Protein AF-A0A0S2CGK0-F1 (afdb_monomer_lite)

Structure (mmCIF, N/CA/C/O backbone):
data_AF-A0A0S2CGK0-F1
#
_entry.id   AF-A0A0S2CGK0-F1
#
loop_
_atom_site.group_PDB
_atom_site.id
_atom_site.type_symbol
_atom_site.label_atom_id
_atom_site.label_alt_id
_atom_site.label_comp_id
_atom_site.label_asym_id
_atom_site.label_entity_id
_atom_site.label_seq_id
_atom_site.pdbx_PDB_ins_code
_atom_site.Cartn_x
_atom_site.Cartn_y
_atom_site.Cartn_z
_atom_site.occupancy
_atom_site.B_iso_or_equiv
_atom_site.auth_seq_id
_atom_site.auth_comp_id
_atom_site.auth_asym_id
_atom_site.auth_atom_id
_atom_site.pdbx_PDB_model_num
ATOM 1 N N . MET A 1 1 ? -14.253 -18.654 3.812 1.00 88.19 1 MET A N 1
ATOM 2 C CA . MET A 1 1 ? -13.642 -17.314 3.820 1.00 88.19 1 MET A CA 1
ATOM 3 C C . MET A 1 1 ? -12.840 -17.136 2.543 1.00 88.19 1 MET A C 1
ATOM 5 O O . MET A 1 1 ? -11.848 -17.833 2.360 1.00 88.19 1 MET A O 1
ATOM 9 N N . ASN A 1 2 ? -13.284 -16.244 1.664 1.00 95.06 2 ASN A N 1
ATOM 10 C CA . ASN A 1 2 ? -12.646 -15.927 0.392 1.00 95.06 2 ASN A CA 1
ATOM 11 C C . ASN A 1 2 ? -11.827 -14.643 0.518 1.00 95.06 2 ASN A C 1
ATOM 13 O O . ASN A 1 2 ? -12.369 -13.563 0.758 1.00 95.06 2 ASN A O 1
ATOM 17 N N . VAL A 1 3 ? -10.516 -14.764 0.333 1.00 96.75 3 VAL A N 1
ATOM 18 C CA . VAL A 1 3 ? -9.564 -13.664 0.506 1.00 96.75 3 VAL A CA 1
ATOM 19 C C . VAL A 1 3 ? -8.728 -13.502 -0.751 1.00 96.75 3 VAL A C 1
ATOM 21 O O . VAL A 1 3 ? -8.258 -14.491 -1.316 1.00 96.75 3 VAL A O 1
ATOM 24 N N . LYS A 1 4 ? -8.499 -12.251 -1.157 1.00 98.19 4 LYS A N 1
ATOM 25 C CA . LYS A 1 4 ? -7.456 -11.901 -2.126 1.00 98.19 4 LYS A CA 1
ATOM 26 C C . LYS A 1 4 ? -6.602 -10.764 -1.586 1.00 98.19 4 LYS A C 1
ATOM 28 O O . LYS A 1 4 ? -7.119 -9.729 -1.171 1.00 98.19 4 LYS A O 1
ATOM 33 N N . ILE A 1 5 ? -5.291 -10.967 -1.589 1.00 98.50 5 ILE A N 1
ATOM 34 C CA . ILE A 1 5 ? -4.296 -9.987 -1.168 1.00 98.50 5 ILE A CA 1
ATOM 35 C C . ILE A 1 5 ? -3.467 -9.624 -2.395 1.00 98.50 5 ILE A C 1
ATOM 37 O O . ILE A 1 5 ? -2.772 -10.462 -2.969 1.00 98.50 5 ILE A O 1
ATOM 41 N N . PHE A 1 6 ? -3.556 -8.369 -2.807 1.00 98.56 6 PHE A N 1
ATOM 42 C CA . PHE A 1 6 ? -2.870 -7.845 -3.972 1.00 98.56 6 PHE A CA 1
ATOM 43 C C . PHE A 1 6 ? -1.469 -7.374 -3.585 1.00 98.56 6 PHE A C 1
ATOM 45 O O . PHE A 1 6 ? -1.297 -6.644 -2.609 1.00 98.56 6 PHE A O 1
ATOM 52 N N . VAL A 1 7 ? -0.456 -7.793 -4.338 1.00 98.25 7 VAL A N 1
ATOM 53 C CA . VAL A 1 7 ? 0.936 -7.390 -4.102 1.00 98.25 7 VAL A CA 1
ATOM 54 C C . VAL A 1 7 ? 1.377 -6.477 -5.234 1.00 98.25 7 VAL A C 1
ATOM 56 O O . VAL A 1 7 ? 1.361 -6.882 -6.394 1.00 98.25 7 VAL A O 1
ATOM 59 N N . SER A 1 8 ? 1.758 -5.247 -4.891 1.00 97.50 8 SER A N 1
ATOM 60 C CA . SER A 1 8 ? 2.136 -4.216 -5.862 1.00 97.50 8 SER A CA 1
ATOM 61 C C . SER A 1 8 ? 3.598 -4.339 -6.300 1.00 97.50 8 SER A C 1
ATOM 63 O O . SER A 1 8 ? 4.518 -4.254 -5.473 1.00 97.50 8 SER A O 1
ATOM 65 N N . TYR A 1 9 ? 3.806 -4.454 -7.615 1.00 94.69 9 TYR A N 1
ATOM 66 C CA . TYR A 1 9 ? 5.110 -4.544 -8.275 1.00 94.69 9 TYR A CA 1
ATOM 67 C C . TYR A 1 9 ? 5.323 -3.361 -9.222 1.00 94.69 9 TYR A C 1
ATOM 69 O O . TYR A 1 9 ? 4.590 -3.191 -10.192 1.00 94.69 9 TYR A O 1
ATOM 77 N N . LYS A 1 10 ? 6.360 -2.560 -8.962 1.00 89.62 10 LYS A N 1
ATOM 78 C CA . LYS A 1 10 ? 6.847 -1.539 -9.908 1.00 89.62 10 LYS A CA 1
ATOM 79 C C . LYS A 1 10 ? 7.996 -2.066 -10.769 1.00 89.62 10 LYS A C 1
ATOM 81 O O . LYS A 1 10 ? 8.114 -1.708 -11.935 1.00 89.62 10 LYS A O 1
ATOM 86 N N . TYR A 1 11 ? 8.808 -2.946 -10.190 1.00 84.75 11 TYR A N 1
ATOM 87 C CA . TYR A 1 11 ? 9.940 -3.603 -10.833 1.00 84.75 11 TYR A CA 1
ATOM 88 C C . TYR A 1 11 ? 9.714 -5.111 -10.869 1.00 84.75 11 TYR A C 1
ATOM 90 O O . TYR A 1 11 ? 8.945 -5.649 -10.066 1.00 84.75 11 TYR A O 1
ATOM 98 N N . LEU A 1 12 ? 10.394 -5.783 -11.796 1.00 83.62 12 LEU A N 1
ATOM 99 C CA . LEU A 1 12 ? 10.390 -7.235 -11.863 1.00 83.62 12 LEU A CA 1
ATOM 100 C C . LEU 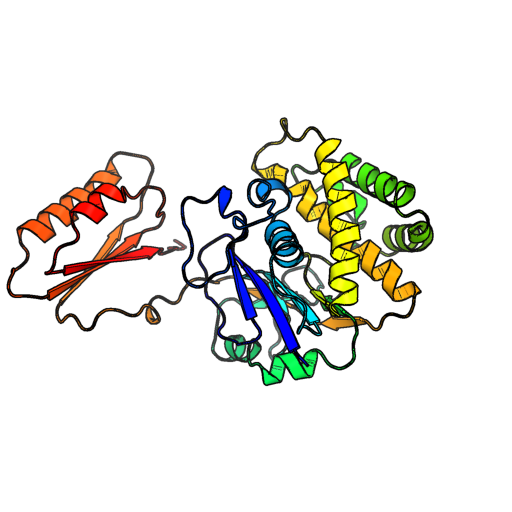A 1 12 ? 11.053 -7.791 -10.594 1.00 83.62 12 LEU A C 1
ATOM 102 O O . LEU A 1 12 ? 12.142 -7.370 -10.211 1.00 83.62 12 LEU A O 1
ATOM 106 N N . SER A 1 13 ? 10.369 -8.690 -9.896 1.00 86.19 13 SER A N 1
ATOM 107 C CA . SER A 1 13 ? 10.815 -9.263 -8.621 1.00 86.19 13 SER A CA 1
ATOM 108 C C . SER A 1 13 ? 10.156 -10.621 -8.409 1.00 86.19 13 SER A C 1
ATOM 110 O O . SER A 1 13 ? 9.215 -10.977 -9.122 1.00 86.19 13 SER A O 1
ATOM 112 N N . TYR A 1 14 ? 10.629 -11.372 -7.417 1.00 87.44 14 TYR A N 1
ATOM 113 C CA . TYR A 1 14 ? 10.058 -12.668 -7.068 1.00 87.44 14 TYR A CA 1
ATOM 114 C C . TYR A 1 14 ? 8.544 -12.592 -6.796 1.00 87.44 14 TYR A C 1
ATOM 116 O O . TYR A 1 14 ? 8.066 -11.763 -6.013 1.00 87.44 14 TYR A O 1
ATOM 124 N N . ILE A 1 15 ? 7.785 -13.497 -7.421 1.00 89.50 15 ILE A N 1
ATOM 125 C CA . ILE A 1 15 ? 6.345 -13.651 -7.194 1.00 89.50 15 ILE A CA 1
ATOM 126 C C . ILE A 1 15 ? 6.120 -14.819 -6.240 1.00 89.50 15 ILE A C 1
ATOM 128 O O . ILE A 1 15 ? 6.454 -15.967 -6.541 1.00 89.50 15 ILE A O 1
ATOM 132 N N . PHE A 1 16 ? 5.515 -14.533 -5.091 1.00 88.38 16 PHE A N 1
ATOM 133 C CA . PHE A 1 16 ? 5.164 -15.561 -4.120 1.00 88.38 16 PHE A CA 1
ATOM 134 C C . PHE A 1 16 ? 3.966 -16.376 -4.608 1.00 88.38 16 PHE A C 1
ATOM 136 O O . PHE A 1 16 ? 2.905 -15.828 -4.903 1.00 88.38 16 PHE A O 1
ATOM 143 N N . LYS A 1 17 ? 4.137 -17.699 -4.683 1.00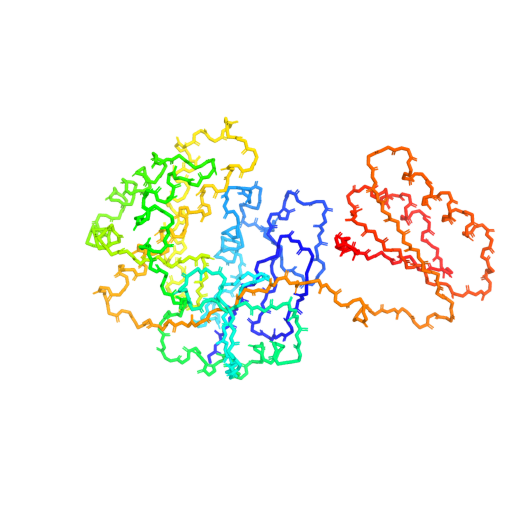 87.00 17 LYS A N 1
ATOM 144 C CA . LYS A 1 17 ? 3.086 -18.623 -5.124 1.00 87.00 17 LYS A CA 1
ATOM 145 C C . LYS A 1 17 ? 2.069 -18.844 -4.002 1.00 87.00 17 LYS A C 1
ATOM 147 O O . LYS A 1 17 ? 2.418 -19.398 -2.963 1.00 87.00 17 LYS A O 1
ATOM 152 N N . SER A 1 18 ? 0.826 -18.429 -4.227 1.00 92.81 18 SER A N 1
ATOM 153 C CA . SER A 1 18 ? -0.325 -18.675 -3.352 1.00 92.81 18 SER A CA 1
ATOM 154 C C . SER A 1 18 ? -1.612 -18.375 -4.114 1.00 92.81 18 SER A C 1
ATOM 156 O O . SER A 1 18 ? -1.658 -17.418 -4.881 1.00 92.81 18 SER A O 1
ATOM 158 N N . ASP A 1 19 ? -2.682 -19.124 -3.846 1.00 94.75 19 ASP A N 1
ATOM 159 C CA . ASP A 1 19 ? -3.995 -18.840 -4.446 1.00 94.75 19 ASP A CA 1
ATOM 160 C C . ASP A 1 19 ? -4.625 -17.559 -3.884 1.00 94.75 19 ASP A C 1
ATOM 162 O O . ASP A 1 19 ? -5.566 -17.013 -4.461 1.00 94.75 19 ASP A O 1
ATOM 166 N N . LEU A 1 20 ? -4.137 -17.079 -2.739 1.00 97.06 20 LEU A N 1
ATOM 167 C CA . LEU A 1 20 ? -4.639 -15.883 -2.065 1.00 97.06 20 LEU A CA 1
ATOM 168 C C . LEU A 1 20 ? -3.882 -14.624 -2.491 1.00 97.06 20 LEU A C 1
ATOM 170 O O . LEU A 1 20 ? -4.382 -13.522 -2.278 1.00 97.06 20 LEU A O 1
ATOM 174 N N . ILE A 1 21 ? -2.696 -14.774 -3.084 1.00 97.06 21 ILE A N 1
ATOM 175 C CA . ILE A 1 21 ? -1.810 -13.672 -3.456 1.00 97.06 21 ILE A CA 1
ATOM 176 C C . ILE A 1 21 ? -1.958 -13.383 -4.941 1.00 97.06 21 ILE A C 1
ATOM 178 O O . ILE A 1 21 ? -1.729 -14.250 -5.779 1.00 97.06 21 ILE A O 1
ATOM 182 N N . ILE A 1 22 ? -2.314 -12.145 -5.268 1.00 97.81 22 ILE A N 1
ATOM 183 C CA . ILE A 1 22 ? -2.503 -11.706 -6.647 1.00 97.81 22 ILE A CA 1
ATOM 184 C C . ILE A 1 22 ? -1.468 -10.626 -6.972 1.00 97.81 22 ILE A C 1
ATOM 186 O O . ILE A 1 22 ? -1.562 -9.514 -6.446 1.00 97.81 22 ILE A O 1
ATOM 190 N N . PRO A 1 23 ? -0.469 -10.908 -7.821 1.00 97.44 23 PRO A N 1
ATOM 191 C CA . PRO A 1 23 ? 0.495 -9.894 -8.219 1.00 97.44 23 PRO A CA 1
ATOM 192 C C . PRO A 1 23 ? -0.153 -8.880 -9.171 1.00 97.44 23 PRO A C 1
ATOM 194 O O . PRO A 1 23 ? -0.874 -9.248 -10.104 1.00 97.44 23 PRO A O 1
ATOM 197 N N . ILE A 1 24 ? 0.114 -7.595 -8.943 1.00 98.06 24 ILE A N 1
ATOM 198 C CA . ILE A 1 24 ? -0.336 -6.495 -9.798 1.00 98.06 24 ILE A CA 1
ATOM 199 C C . ILE A 1 24 ? 0.827 -5.556 -10.118 1.00 98.06 24 ILE A C 1
ATOM 201 O O . ILE A 1 24 ? 1.494 -5.031 -9.225 1.00 98.06 24 ILE A O 1
ATOM 205 N N . GLN A 1 25 ? 1.058 -5.337 -11.409 1.00 97.25 25 GLN A N 1
ATOM 206 C CA . GLN A 1 25 ? 1.997 -4.347 -11.903 1.00 97.25 25 GLN A CA 1
ATOM 207 C C . GLN A 1 25 ? 1.382 -2.949 -11.787 1.00 97.25 25 GLN A C 1
ATOM 209 O O . GLN A 1 25 ? 0.308 -2.695 -12.342 1.00 97.25 25 GLN A O 1
ATOM 214 N N . THR A 1 26 ? 2.081 -2.047 -11.099 1.00 96.81 26 THR A N 1
ATOM 215 C CA . THR A 1 26 ? 1.686 -0.644 -10.930 1.00 96.81 26 THR A CA 1
ATOM 216 C C . THR A 1 26 ? 2.444 0.283 -11.870 1.00 96.81 26 THR A C 1
ATOM 218 O O . THR A 1 26 ? 3.566 -0.014 -12.283 1.00 96.81 26 THR A O 1
ATOM 221 N N . GLY A 1 27 ? 1.830 1.413 -12.227 1.00 96.25 27 GLY A N 1
ATOM 222 C CA . GLY A 1 27 ? 2.412 2.369 -13.170 1.00 96.25 27 GLY A CA 1
ATOM 223 C C . GLY A 1 27 ? 2.645 1.762 -14.543 1.00 96.25 27 GLY A C 1
ATOM 224 O O . GLY A 1 27 ? 3.544 2.181 -15.270 1.00 96.25 27 GLY A O 1
ATOM 225 N N . CYS A 1 28 ? 1.851 0.751 -14.897 1.00 95.06 28 CYS A N 1
ATOM 226 C CA . CYS A 1 28 ? 2.004 0.025 -16.136 1.00 95.06 28 CYS A CA 1
ATOM 227 C C . CYS A 1 28 ? 1.897 0.984 -17.335 1.00 95.06 28 CYS A C 1
ATOM 229 O O . CYS A 1 28 ? 2.715 0.882 -18.243 1.00 95.06 28 CYS A O 1
ATOM 231 N N . ALA A 1 29 ? 1.007 1.981 -17.308 1.00 95.88 29 ALA A N 1
ATOM 232 C CA . ALA A 1 29 ? 0.866 2.989 -18.364 1.00 95.88 29 ALA A CA 1
ATOM 233 C C . ALA A 1 29 ? 2.141 3.817 -18.617 1.00 95.88 29 ALA A C 1
ATOM 235 O O . ALA A 1 29 ? 2.319 4.317 -19.722 1.00 95.88 29 ALA A O 1
ATOM 236 N N . LEU A 1 30 ? 3.024 3.938 -17.620 1.00 91.75 30 LEU A N 1
ATOM 237 C CA . LEU A 1 30 ? 4.304 4.652 -17.713 1.00 91.75 30 LEU A CA 1
ATOM 238 C C . LEU A 1 30 ? 5.489 3.718 -18.015 1.00 91.75 30 LEU A C 1
ATOM 240 O O . LEU A 1 30 ? 6.604 4.186 -18.226 1.00 91.75 30 LEU A O 1
ATOM 244 N N . SER A 1 31 ? 5.274 2.400 -17.990 1.00 88.25 31 SER A N 1
ATOM 245 C CA . SER A 1 31 ? 6.334 1.401 -18.127 1.00 88.25 31 SER A CA 1
ATOM 246 C C . SER A 1 31 ? 6.429 0.835 -19.544 1.00 88.25 31 SER A C 1
ATOM 248 O O . SER A 1 31 ? 5.441 0.356 -20.113 1.00 88.25 31 SER A O 1
ATOM 250 N N . ASN A 1 32 ? 7.662 0.771 -20.055 1.00 83.25 32 ASN A N 1
ATOM 251 C CA . ASN A 1 32 ? 8.021 0.108 -21.315 1.00 83.25 32 ASN A CA 1
ATOM 252 C C . ASN A 1 32 ? 8.060 -1.428 -21.200 1.00 83.25 32 ASN A C 1
ATOM 254 O O . ASN A 1 32 ? 8.148 -2.138 -22.209 1.00 83.25 32 ASN A O 1
ATOM 258 N N . GLN A 1 33 ? 8.007 -1.958 -19.975 1.00 81.06 33 GLN A N 1
ATOM 259 C CA . GLN A 1 33 ? 7.995 -3.390 -19.700 1.00 81.06 33 GLN A CA 1
ATOM 260 C C . GLN A 1 33 ? 6.661 -3.794 -19.080 1.00 81.06 33 GLN A C 1
ATOM 262 O O . GLN A 1 33 ? 6.183 -3.176 -18.129 1.00 81.06 33 GLN A O 1
ATOM 267 N N . LYS A 1 34 ? 6.070 -4.861 -19.610 1.00 85.88 34 LYS A N 1
ATOM 268 C CA . LYS A 1 34 ? 4.867 -5.493 -19.069 1.00 85.88 34 LYS A CA 1
ATOM 269 C C . LYS A 1 34 ? 5.291 -6.826 -18.473 1.00 85.88 34 LYS A C 1
ATOM 271 O O . LYS A 1 34 ? 5.998 -7.575 -19.142 1.00 85.88 34 LYS A O 1
ATOM 276 N N . PHE A 1 35 ? 4.937 -7.074 -17.218 1.00 84.31 35 PHE A N 1
ATOM 277 C CA . PHE A 1 35 ? 5.313 -8.316 -16.549 1.00 84.31 35 PHE A CA 1
ATOM 278 C C . PHE A 1 35 ? 4.256 -9.385 -16.813 1.00 84.31 35 PHE A C 1
ATOM 280 O O . PHE A 1 35 ? 3.066 -9.161 -16.576 1.00 84.31 35 PHE A O 1
ATOM 287 N N . ASP A 1 36 ? 4.694 -10.542 -17.301 1.00 80.50 36 ASP A N 1
ATOM 288 C CA . ASP A 1 36 ? 3.816 -11.692 -17.486 1.00 80.50 36 ASP A CA 1
ATOM 289 C C . ASP A 1 36 ? 3.320 -12.216 -16.133 1.00 80.50 36 ASP A C 1
ATOM 291 O O . ASP A 1 36 ? 3.971 -12.056 -15.099 1.00 80.50 36 ASP A O 1
ATOM 295 N N . ASN A 1 37 ? 2.157 -12.871 -16.141 1.00 85.38 37 ASN A N 1
ATOM 296 C CA . ASN A 1 37 ? 1.526 -13.455 -14.950 1.00 85.38 37 ASN A CA 1
ATOM 297 C C . ASN A 1 37 ? 1.169 -12.447 -13.841 1.00 85.38 37 ASN A C 1
ATOM 299 O O . ASN A 1 37 ? 0.959 -12.843 -12.695 1.00 85.38 37 ASN A O 1
ATOM 303 N N . MET A 1 38 ? 1.062 -11.157 -14.170 1.00 92.56 38 MET A N 1
ATOM 304 C CA . MET A 1 38 ? 0.565 -10.124 -13.265 1.00 92.56 38 MET A CA 1
ATOM 305 C C . MET A 1 38 ? -0.687 -9.454 -13.821 1.00 92.56 38 MET A C 1
ATOM 307 O O . MET A 1 38 ? -0.832 -9.255 -15.030 1.00 92.56 38 MET A O 1
ATOM 311 N N . LEU A 1 39 ? -1.579 -9.037 -12.922 1.00 96.88 39 LEU A N 1
ATOM 312 C CA . LEU A 1 39 ? -2.581 -8.039 -13.276 1.00 96.88 39 LEU A CA 1
ATOM 313 C C . LEU A 1 39 ? -1.887 -6.728 -13.641 1.00 96.88 39 LEU A C 1
ATOM 315 O O . LEU A 1 39 ? -0.784 -6.442 -13.177 1.00 96.88 39 LEU A O 1
ATOM 319 N N . ARG A 1 40 ? -2.547 -5.909 -14.454 1.00 97.00 40 ARG A N 1
ATOM 320 C CA . ARG A 1 40 ? -2.026 -4.609 -14.869 1.00 97.00 40 ARG A CA 1
ATOM 321 C C . ARG A 1 40 ? -2.985 -3.518 -14.455 1.00 97.00 40 ARG A C 1
ATOM 323 O O . ARG A 1 40 ? -4.162 -3.572 -14.804 1.00 97.00 40 ARG A O 1
ATOM 330 N N . ASP A 1 41 ? -2.456 -2.510 -13.778 1.00 98.06 41 ASP A N 1
ATOM 331 C CA . ASP A 1 41 ? -3.244 -1.361 -13.354 1.00 98.06 41 ASP A CA 1
ATOM 332 C C . ASP A 1 41 ? -3.644 -0.425 -14.510 1.00 98.06 41 ASP A C 1
ATOM 334 O O . ASP A 1 41 ? -4.412 0.495 -14.279 1.00 98.06 41 ASP A O 1
ATOM 338 N N . ASP A 1 42 ? -3.177 -0.646 -15.748 1.00 98.00 42 ASP A N 1
ATOM 339 C CA . ASP A 1 42 ? -3.462 0.185 -16.935 1.00 98.00 42 ASP A CA 1
ATOM 340 C C . ASP A 1 42 ? -4.630 -0.317 -17.807 1.00 98.00 42 ASP A C 1
ATOM 342 O O . ASP A 1 42 ? -4.785 0.098 -18.958 1.00 98.00 42 ASP A O 1
ATOM 346 N N . LYS A 1 43 ? -5.456 -1.228 -17.284 1.00 96.50 43 LYS A N 1
ATOM 347 C CA . LYS A 1 43 ? -6.625 -1.785 -17.988 1.00 96.50 43 LYS A CA 1
ATOM 348 C C . LYS A 1 43 ? -7.939 -1.226 -17.448 1.00 96.50 43 LYS A C 1
ATOM 350 O O . LYS A 1 43 ? -8.030 -0.904 -16.270 1.00 96.50 43 LYS A O 1
ATOM 355 N N . GLY A 1 44 ? -8.974 -1.150 -18.286 1.00 97.69 44 GLY A N 1
ATOM 356 C CA . GLY A 1 44 ? -10.296 -0.671 -17.864 1.00 97.69 44 GLY A CA 1
ATOM 357 C C . GLY A 1 44 ? -10.245 0.733 -17.251 1.00 97.69 44 GLY A C 1
ATOM 358 O O . GLY A 1 44 ? -9.485 1.591 -17.706 1.00 97.69 44 GLY A O 1
ATOM 359 N N . LYS A 1 45 ? -11.033 0.973 -16.198 1.00 98.31 45 LYS A N 1
ATOM 360 C CA . LYS A 1 45 ? -11.051 2.259 -15.490 1.00 98.31 45 LYS A CA 1
ATOM 361 C C . LYS A 1 45 ? -9.851 2.361 -14.555 1.00 98.31 45 LYS A C 1
ATOM 363 O O . LYS A 1 45 ? -9.787 1.652 -13.553 1.00 98.31 45 LYS A O 1
ATOM 368 N N . ASN A 1 46 ? -8.921 3.264 -14.846 1.00 98.56 46 ASN A N 1
ATOM 369 C CA . ASN A 1 46 ? -7.657 3.318 -14.124 1.00 98.56 46 ASN A CA 1
ATOM 370 C C . ASN A 1 46 ? -7.070 4.724 -13.962 1.00 98.56 46 ASN A C 1
ATOM 372 O O . ASN A 1 46 ? -7.533 5.677 -14.580 1.00 98.56 46 ASN A O 1
ATOM 376 N N . ILE A 1 47 ? -6.038 4.806 -13.118 1.00 98.50 47 ILE A N 1
ATOM 377 C CA . ILE A 1 47 ? -5.195 5.987 -12.880 1.00 98.50 47 ILE A CA 1
ATOM 378 C C . ILE A 1 47 ? -3.703 5.622 -12.985 1.00 98.50 47 ILE A C 1
ATOM 380 O O . ILE A 1 47 ? -2.861 6.197 -12.301 1.00 98.50 47 ILE A O 1
ATOM 384 N N . SER A 1 48 ? -3.362 4.627 -13.813 1.00 98.19 48 SER A N 1
ATOM 385 C CA . SER A 1 48 ? -1.995 4.087 -13.914 1.00 98.19 48 SER A CA 1
ATOM 386 C C . SER A 1 48 ? -0.973 5.143 -14.356 1.00 98.19 48 SER A C 1
ATOM 388 O O . SER A 1 48 ? 0.150 5.179 -13.853 1.00 98.19 48 SER A O 1
ATOM 390 N N . CYS A 1 49 ? -1.380 6.075 -15.225 1.00 97.25 49 CYS A N 1
ATOM 391 C CA . CYS A 1 49 ? -0.552 7.210 -15.648 1.00 97.25 49 CYS A CA 1
ATOM 392 C C . CYS A 1 49 ? -0.215 8.187 -14.507 1.00 97.25 49 CYS A C 1
ATOM 394 O O . CYS A 1 49 ? 0.710 8.979 -14.643 1.00 97.25 49 CYS A O 1
ATOM 396 N N . LEU A 1 50 ? -0.919 8.111 -13.372 1.00 97.19 50 LEU A N 1
ATOM 397 C CA . LEU A 1 50 ? -0.682 8.936 -12.186 1.00 97.19 50 LEU A CA 1
ATOM 398 C C . LEU A 1 50 ? 0.168 8.210 -11.127 1.00 97.19 50 LEU A C 1
ATOM 400 O O . LEU A 1 50 ? 0.258 8.670 -9.989 1.00 97.19 50 LEU A O 1
ATOM 404 N N . ASN A 1 51 ? 0.802 7.078 -11.462 1.00 96.88 51 ASN A N 1
ATOM 405 C CA . ASN A 1 51 ? 1.592 6.282 -10.514 1.00 96.88 51 ASN A CA 1
ATOM 406 C C . ASN A 1 51 ? 2.750 7.049 -9.870 1.00 96.88 51 ASN A C 1
ATOM 408 O O . ASN A 1 51 ? 3.074 6.776 -8.719 1.00 96.88 51 ASN A O 1
ATOM 412 N N . GLU A 1 52 ? 3.353 8.022 -10.552 1.00 94.94 52 GLU A N 1
ATOM 413 C CA . GLU A 1 52 ? 4.399 8.849 -9.934 1.00 94.94 52 GLU A CA 1
ATOM 414 C C . GLU A 1 52 ? 3.871 9.636 -8.729 1.00 94.94 52 GLU A C 1
ATOM 416 O O . GLU A 1 52 ? 4.600 9.789 -7.750 1.00 94.94 52 GLU A O 1
ATOM 421 N N . LYS A 1 53 ? 2.585 10.023 -8.756 1.00 96.00 53 LYS A N 1
ATOM 422 C CA . LYS A 1 53 ? 1.904 10.692 -7.643 1.00 96.00 53 LYS A CA 1
ATOM 423 C C . LYS A 1 53 ? 1.312 9.726 -6.624 1.00 96.00 53 LYS A C 1
ATOM 425 O O . LYS A 1 53 ? 1.599 9.804 -5.431 1.00 96.00 53 LYS A O 1
ATOM 430 N N . TYR A 1 54 ? 0.497 8.790 -7.104 1.00 97.56 54 TYR A N 1
ATOM 431 C CA . TYR A 1 54 ? -0.313 7.883 -6.280 1.00 97.56 54 TYR A CA 1
ATOM 432 C C . TYR A 1 54 ? 0.445 6.637 -5.810 1.00 97.56 54 TYR A C 1
ATOM 434 O O . TYR A 1 54 ? -0.027 5.924 -4.926 1.00 97.56 54 TYR A O 1
ATOM 442 N N . CYS A 1 55 ? 1.609 6.350 -6.394 1.00 95.62 55 CYS A N 1
ATOM 443 C CA . CYS A 1 55 ? 2.395 5.151 -6.124 1.00 95.62 55 CYS A CA 1
ATOM 444 C C . CYS A 1 55 ? 1.522 3.878 -6.191 1.00 95.62 55 CYS A C 1
ATOM 446 O O . CYS A 1 55 ? 0.725 3.691 -7.118 1.00 95.62 55 CYS A O 1
ATOM 448 N N . GLU A 1 56 ? 1.637 2.988 -5.206 1.00 96.00 56 GLU A N 1
ATOM 449 C CA . GLU A 1 56 ? 0.919 1.715 -5.145 1.00 96.00 56 GLU A CA 1
ATOM 450 C C . GLU A 1 56 ? -0.610 1.865 -5.029 1.00 96.00 56 GLU A C 1
ATOM 452 O O . GLU A 1 56 ? -1.330 0.905 -5.300 1.00 96.00 56 GLU A O 1
ATOM 457 N N . LEU A 1 57 ? -1.139 3.059 -4.726 1.00 98.50 57 LEU A N 1
ATOM 458 C CA . LEU A 1 57 ? -2.589 3.304 -4.706 1.00 98.50 57 LEU A CA 1
ATOM 459 C C . LEU A 1 57 ? -3.228 3.167 -6.094 1.00 98.50 57 LEU A C 1
ATOM 461 O O . LEU A 1 57 ? -4.429 2.928 -6.199 1.00 98.50 57 LEU A O 1
ATOM 465 N N . THR A 1 58 ? -2.439 3.248 -7.166 1.00 98.62 58 THR A N 1
ATOM 466 C CA . THR A 1 58 ? -2.900 2.927 -8.527 1.00 98.62 58 THR A CA 1
ATOM 467 C C . THR A 1 58 ? -3.410 1.485 -8.649 1.00 98.62 58 THR A C 1
ATOM 469 O O . THR A 1 58 ? -4.469 1.267 -9.242 1.00 98.62 58 THR A O 1
ATOM 472 N N . ALA A 1 59 ? -2.757 0.515 -7.990 1.00 98.56 59 ALA A N 1
ATOM 473 C CA . ALA A 1 59 ? -3.268 -0.854 -7.882 1.00 98.56 59 ALA A CA 1
ATOM 474 C C . ALA A 1 59 ? -4.574 -0.907 -7.086 1.00 98.56 59 ALA A C 1
ATOM 476 O O . ALA A 1 59 ? -5.525 -1.558 -7.518 1.00 98.56 59 ALA A O 1
ATOM 477 N N . GLN A 1 60 ? -4.647 -0.205 -5.949 1.00 98.75 60 GLN A N 1
ATOM 478 C CA . GLN A 1 60 ? -5.865 -0.163 -5.139 1.00 98.75 60 GLN A CA 1
ATOM 479 C C . GLN A 1 60 ? -7.055 0.375 -5.939 1.00 98.75 60 GLN A C 1
ATOM 481 O O . GLN A 1 60 ? -8.131 -0.227 -5.929 1.00 98.75 60 GLN A O 1
ATOM 486 N N . TYR A 1 61 ? -6.857 1.475 -6.667 1.00 98.81 61 TYR A N 1
ATOM 487 C CA . TYR A 1 61 ? -7.885 2.056 -7.522 1.00 98.81 61 TYR A CA 1
ATOM 488 C C . TYR A 1 61 ? -8.346 1.063 -8.586 1.00 98.81 61 TYR A C 1
ATOM 490 O O . TYR A 1 61 ? -9.545 0.883 -8.798 1.00 98.81 61 TYR A O 1
ATOM 498 N N . TRP A 1 62 ? -7.393 0.399 -9.244 1.00 98.81 62 TRP A N 1
ATOM 499 C CA . TRP A 1 62 ? -7.701 -0.563 -10.288 1.00 98.81 62 TRP A CA 1
ATOM 500 C C . TRP A 1 62 ? -8.523 -1.738 -9.753 1.00 98.81 62 TRP A C 1
ATOM 502 O O . TRP A 1 62 ? -9.554 -2.074 -10.336 1.00 98.81 62 TRP A O 1
ATOM 512 N N . VAL A 1 63 ? -8.126 -2.315 -8.614 1.00 98.75 63 VAL A N 1
ATOM 513 C CA . VAL A 1 63 ? -8.870 -3.405 -7.964 1.00 98.75 63 VAL A CA 1
ATOM 514 C C . VAL A 1 63 ? -10.277 -2.947 -7.598 1.00 98.75 63 VAL A C 1
ATOM 516 O O . VAL A 1 63 ? -11.243 -3.643 -7.896 1.00 98.75 63 VAL A O 1
ATOM 519 N N . TRP A 1 64 ? -10.409 -1.751 -7.023 1.00 98.69 64 TRP A N 1
ATOM 520 C CA . TRP A 1 64 ? -11.701 -1.187 -6.642 1.00 98.69 64 TRP A CA 1
ATOM 521 C C . TRP A 1 64 ? -12.650 -0.991 -7.831 1.00 98.69 64 TRP A C 1
ATOM 523 O O . TRP A 1 64 ? -13.860 -1.161 -7.684 1.00 98.69 64 TRP A O 1
ATOM 533 N N . LYS A 1 65 ? -12.127 -0.615 -9.003 1.00 98.62 65 LYS A N 1
ATOM 534 C CA . LYS A 1 65 ? -12.952 -0.293 -10.175 1.00 98.62 65 LYS A CA 1
ATOM 535 C C . LYS A 1 65 ? -13.169 -1.442 -11.151 1.00 98.62 65 LYS A C 1
ATOM 537 O O . LYS A 1 65 ? -14.126 -1.362 -11.915 1.00 98.62 65 LYS A O 1
ATOM 542 N N . ASN A 1 66 ? -12.305 -2.455 -11.157 1.00 98.38 66 ASN A N 1
ATOM 543 C CA . ASN A 1 66 ? -12.291 -3.457 -12.227 1.00 98.38 66 ASN A CA 1
ATOM 544 C C . ASN A 1 66 ? -12.302 -4.906 -11.732 1.00 98.38 66 ASN A C 1
ATOM 546 O O . ASN A 1 66 ? -12.729 -5.783 -12.478 1.00 98.38 66 ASN A O 1
ATOM 550 N N . TYR A 1 67 ? -11.813 -5.195 -10.522 1.00 97.81 67 TYR A N 1
ATOM 551 C CA . TYR A 1 67 ? -11.755 -6.576 -10.044 1.00 97.81 67 TYR A CA 1
ATOM 552 C C . TYR A 1 67 ? -13.143 -7.055 -9.604 1.00 97.81 67 TYR A C 1
ATOM 554 O O . TYR A 1 67 ? -13.901 -6.294 -9.005 1.00 97.81 67 TYR A O 1
ATOM 562 N N . ASN A 1 68 ? -13.482 -8.323 -9.861 1.00 96.94 68 ASN A N 1
ATOM 563 C CA . ASN A 1 68 ? -14.745 -8.881 -9.381 1.00 96.94 68 ASN A CA 1
ATOM 564 C C . ASN A 1 68 ? -14.674 -9.130 -7.863 1.00 96.94 68 ASN A C 1
ATOM 566 O O . ASN A 1 68 ? -13.984 -10.038 -7.399 1.00 96.94 68 ASN A O 1
ATOM 570 N N . LEU A 1 69 ? -15.405 -8.316 -7.098 1.00 96.06 69 LEU A N 1
ATOM 571 C CA . LEU A 1 69 ? -15.451 -8.376 -5.636 1.00 96.06 69 LEU A CA 1
ATOM 572 C C . LEU A 1 69 ? -16.632 -9.196 -5.090 1.00 96.06 69 LEU A C 1
ATOM 574 O O . LEU A 1 69 ? -16.718 -9.365 -3.874 1.00 96.06 69 LEU A O 1
ATOM 578 N N . GLU A 1 70 ? -17.561 -9.678 -5.926 1.00 92.69 70 GLU A N 1
ATOM 579 C CA . GLU A 1 70 ? -18.839 -10.262 -5.476 1.00 92.69 70 GLU A CA 1
ATOM 580 C C . GLU A 1 70 ? -18.632 -11.375 -4.445 1.00 92.69 70 GLU A C 1
ATOM 582 O O . GLU A 1 70 ? -19.209 -11.323 -3.357 1.00 92.69 70 GLU A O 1
ATOM 587 N N . ASN A 1 71 ? -17.695 -12.281 -4.729 1.00 93.31 71 ASN A N 1
ATOM 588 C CA . ASN A 1 71 ? -17.420 -13.468 -3.921 1.00 93.31 71 ASN A CA 1
ATOM 589 C C . ASN A 1 71 ? -16.263 -13.304 -2.926 1.00 93.31 71 ASN A C 1
ATOM 591 O O . ASN A 1 71 ? -15.766 -14.308 -2.418 1.00 93.31 71 ASN A O 1
ATOM 595 N N . LEU A 1 72 ? -15.794 -12.078 -2.665 1.00 97.12 72 LEU A N 1
ATOM 596 C CA . LEU A 1 72 ? -14.732 -11.830 -1.687 1.00 97.12 72 LEU A CA 1
ATOM 597 C C . LEU A 1 72 ? -15.294 -11.397 -0.332 1.00 97.12 72 LEU A C 1
ATOM 599 O O . LEU A 1 72 ? -16.128 -10.489 -0.251 1.00 97.12 72 LEU A O 1
ATOM 603 N N . ASP A 1 73 ? -14.757 -12.007 0.724 1.00 97.31 73 ASP A N 1
ATOM 604 C CA . ASP A 1 73 ? -14.979 -11.607 2.113 1.00 97.31 73 ASP A CA 1
ATOM 605 C C . ASP A 1 73 ? -13.959 -10.541 2.525 1.00 97.31 73 ASP A C 1
ATOM 607 O O . ASP A 1 73 ? -14.332 -9.526 3.117 1.00 97.31 73 ASP A O 1
ATOM 611 N N . TYR A 1 74 ? -12.685 -10.737 2.154 1.00 98.44 74 TYR A N 1
ATOM 612 C CA . TYR A 1 74 ? -11.577 -9.832 2.469 1.00 98.44 74 TYR A CA 1
ATOM 613 C C . TYR A 1 74 ? -10.758 -9.456 1.238 1.00 98.44 74 TYR A C 1
ATOM 615 O O . TYR A 1 74 ? -10.498 -10.278 0.353 1.00 98.44 74 TYR A O 1
ATOM 623 N N . ILE A 1 75 ? -10.292 -8.210 1.243 1.00 98.75 75 ILE A N 1
ATOM 624 C CA . ILE A 1 75 ? -9.365 -7.653 0.265 1.00 98.75 75 ILE A CA 1
ATOM 625 C C . ILE A 1 75 ? -8.177 -7.065 1.016 1.00 98.75 75 ILE A C 1
ATOM 627 O O . ILE A 1 75 ? -8.354 -6.351 2.005 1.00 98.75 75 ILE A O 1
ATOM 631 N N . GLY A 1 76 ? -6.966 -7.355 0.551 1.00 98.31 76 GLY A N 1
ATOM 632 C CA . GLY A 1 76 ? -5.753 -6.804 1.140 1.00 98.31 76 GLY A CA 1
ATOM 633 C C . GLY A 1 76 ? -4.750 -6.289 0.126 1.00 98.31 76 GLY A C 1
ATOM 634 O O . GLY A 1 76 ? -4.821 -6.625 -1.053 1.00 98.31 76 GLY A O 1
ATOM 635 N N . PHE A 1 77 ? -3.803 -5.494 0.613 1.00 98.69 77 PHE A N 1
ATOM 636 C CA . PHE A 1 77 ? -2.696 -4.944 -0.159 1.00 98.69 77 PHE A CA 1
ATOM 637 C C . PHE A 1 77 ? -1.377 -5.093 0.597 1.00 98.69 77 PHE A C 1
ATOM 639 O O . PHE A 1 77 ? -1.285 -4.819 1.797 1.00 98.69 77 PHE A O 1
ATOM 646 N N . MET A 1 78 ? -0.347 -5.516 -0.131 1.00 98.06 78 MET A N 1
ATOM 647 C CA . MET A 1 78 ? 1.046 -5.587 0.307 1.00 98.06 78 MET A CA 1
ATOM 648 C C . MET A 1 78 ? 1.973 -5.042 -0.789 1.00 98.06 78 MET A C 1
ATOM 650 O O . MET A 1 78 ? 1.557 -4.795 -1.922 1.00 98.06 78 MET A O 1
ATOM 654 N N . HIS A 1 79 ? 3.257 -4.887 -0.471 1.00 96.62 79 HIS A N 1
ATOM 655 C CA . HIS A 1 79 ? 4.282 -4.500 -1.447 1.00 96.62 79 HIS A CA 1
ATOM 656 C C . HIS A 1 79 ? 5.144 -5.690 -1.808 1.00 96.62 79 HIS A C 1
ATOM 658 O O . HIS A 1 79 ? 5.380 -6.525 -0.948 1.00 96.62 79 HIS A O 1
ATOM 664 N N . HIS A 1 80 ? 5.742 -5.684 -2.999 1.00 94.50 80 HIS A N 1
ATOM 665 C CA . HIS A 1 80 ? 6.712 -6.701 -3.438 1.00 94.50 80 HIS A CA 1
ATOM 666 C C . HIS A 1 80 ? 7.866 -6.987 -2.453 1.00 94.50 80 HIS A C 1
ATOM 668 O O . HIS A 1 80 ? 8.457 -8.062 -2.495 1.00 94.50 80 HIS A O 1
ATOM 674 N N . ARG A 1 81 ? 8.205 -6.031 -1.573 1.00 95.50 81 ARG A N 1
ATOM 675 C CA . ARG A 1 81 ? 9.276 -6.159 -0.567 1.00 95.50 81 ARG A CA 1
ATOM 676 C C . ARG A 1 81 ? 8.835 -5.935 0.878 1.00 95.50 81 ARG A C 1
ATOM 678 O O . ARG A 1 81 ? 9.681 -5.844 1.766 1.00 95.50 81 ARG A O 1
ATOM 685 N N . ARG A 1 82 ? 7.530 -5.778 1.128 1.00 96.94 82 ARG A N 1
ATOM 686 C CA . ARG A 1 82 ? 6.978 -5.610 2.481 1.00 96.94 82 ARG A CA 1
ATOM 687 C C . ARG A 1 82 ? 5.703 -6.414 2.618 1.00 96.94 82 ARG A C 1
ATOM 689 O O . ARG A 1 82 ? 4.708 -6.114 1.960 1.00 96.94 82 ARG A O 1
ATOM 696 N N . HIS A 1 83 ? 5.745 -7.405 3.497 1.00 97.44 83 HIS A N 1
ATOM 697 C CA . HIS A 1 83 ? 4.687 -8.399 3.627 1.00 97.44 83 HIS A CA 1
ATOM 698 C C . HIS A 1 83 ? 4.316 -8.600 5.088 1.00 97.44 83 HIS A C 1
ATOM 700 O O . HIS A 1 83 ? 5.194 -8.582 5.952 1.00 97.44 83 HIS A O 1
ATOM 706 N N . PHE A 1 84 ? 3.039 -8.854 5.357 1.00 97.75 84 PHE A N 1
ATOM 707 C CA . PHE A 1 84 ? 2.593 -9.367 6.649 1.00 97.75 84 PHE A CA 1
ATOM 708 C C . PHE A 1 84 ? 3.341 -10.647 7.015 1.00 97.75 84 PHE A C 1
ATOM 710 O O . PHE A 1 84 ? 3.553 -11.508 6.161 1.00 97.75 84 PHE A O 1
ATOM 717 N N . LEU A 1 85 ? 3.750 -10.769 8.276 1.00 96.62 85 LEU A N 1
ATOM 718 C CA . LEU A 1 85 ? 4.344 -11.992 8.804 1.00 96.62 85 LEU A CA 1
ATOM 719 C C . LEU A 1 85 ? 3.237 -12.906 9.326 1.00 96.62 85 LEU A C 1
ATOM 721 O O . LEU A 1 85 ? 2.824 -12.814 10.479 1.00 96.62 85 LEU A O 1
ATOM 725 N N . PHE A 1 86 ? 2.740 -13.777 8.454 1.00 95.62 86 PHE A N 1
ATOM 726 C CA . PHE A 1 86 ? 1.742 -14.786 8.795 1.00 95.62 86 PHE A CA 1
ATOM 727 C C . PHE A 1 86 ? 2.362 -16.023 9.452 1.00 95.62 86 PHE A C 1
ATOM 729 O O . PHE A 1 86 ? 1.734 -16.669 10.296 1.00 95.62 86 PHE A O 1
ATOM 736 N N . TYR A 1 87 ? 3.591 -16.357 9.052 1.00 91.69 87 TYR A N 1
ATOM 737 C CA . TYR A 1 87 ? 4.372 -17.439 9.635 1.00 91.69 87 TYR A CA 1
ATOM 738 C C . TYR A 1 87 ? 5.105 -16.973 10.895 1.00 91.69 87 TYR A C 1
ATOM 740 O O . TYR A 1 87 ? 5.563 -15.833 10.982 1.00 91.69 87 TYR A O 1
ATOM 748 N N . ASN A 1 88 ? 5.233 -17.867 11.876 1.00 88.38 88 ASN A N 1
ATOM 749 C CA . ASN A 1 88 ? 5.943 -17.557 13.108 1.00 88.38 88 ASN A CA 1
ATOM 750 C C . ASN A 1 88 ? 7.457 -17.707 12.906 1.00 88.38 88 ASN A C 1
ATOM 752 O O . ASN A 1 88 ? 7.977 -18.818 12.810 1.00 88.38 88 ASN A O 1
ATOM 756 N N . PHE A 1 89 ? 8.165 -16.581 12.873 1.00 86.69 89 PHE A N 1
ATOM 757 C CA . PHE A 1 89 ? 9.623 -16.545 12.815 1.00 86.69 89 PHE A CA 1
ATOM 758 C C . PHE A 1 89 ? 10.188 -16.419 14.233 1.00 86.69 89 PHE A C 1
ATOM 760 O O . PHE A 1 89 ? 10.057 -15.368 14.862 1.00 86.69 89 PHE A O 1
ATOM 767 N N . THR A 1 90 ? 10.830 -17.483 14.721 1.00 83.06 90 THR A N 1
ATOM 768 C CA . THR A 1 90 ? 11.419 -17.555 16.071 1.00 83.06 90 THR A CA 1
ATOM 769 C C . THR A 1 90 ? 12.751 -16.812 16.192 1.00 83.06 90 THR A C 1
ATOM 771 O O . THR A 1 90 ? 13.166 -16.450 17.291 1.00 83.06 90 THR A O 1
ATOM 774 N N . GLU A 1 91 ? 13.427 -16.558 15.073 1.00 82.31 91 GLU A N 1
ATOM 775 C CA . GLU A 1 91 ? 14.710 -15.864 15.050 1.00 82.31 91 GLU A CA 1
ATOM 776 C C . GLU A 1 91 ? 14.576 -14.382 15.412 1.00 82.31 91 GLU A C 1
ATOM 778 O O . GLU A 1 91 ? 13.713 -13.657 14.904 1.00 82.31 91 GLU A O 1
ATOM 783 N N . LYS A 1 92 ? 15.512 -13.892 16.229 1.00 85.75 92 LYS A N 1
ATOM 784 C CA . LYS A 1 92 ? 15.641 -12.461 16.503 1.00 85.75 92 LYS A CA 1
ATOM 785 C C . LYS A 1 92 ? 16.153 -11.751 15.246 1.00 85.75 92 LYS A C 1
ATOM 787 O O . LYS A 1 92 ? 17.281 -11.978 14.815 1.00 85.75 92 LYS A O 1
ATOM 792 N N . LYS A 1 93 ? 15.335 -10.869 14.671 1.00 88.50 93 LYS A N 1
ATOM 793 C CA . LYS A 1 93 ? 15.692 -10.038 13.510 1.00 88.50 93 LYS A CA 1
ATOM 794 C C . LYS A 1 93 ? 15.882 -8.578 13.927 1.00 88.50 93 LYS A C 1
ATOM 796 O O . LYS A 1 93 ? 15.245 -8.108 14.869 1.00 88.50 93 LYS A O 1
ATOM 801 N N . SER A 1 94 ? 16.741 -7.856 13.209 1.00 92.69 94 SER A N 1
ATOM 802 C CA . SER A 1 94 ? 16.798 -6.393 13.288 1.00 92.69 94 SER A CA 1
ATOM 803 C C . SER A 1 94 ? 15.547 -5.772 12.661 1.00 92.69 94 SER A C 1
ATOM 805 O O . SER A 1 94 ? 14.818 -6.428 11.911 1.00 92.69 94 SER A O 1
ATOM 807 N N . THR A 1 95 ? 15.285 -4.505 12.973 1.00 94.19 95 THR A N 1
ATOM 808 C CA . THR A 1 95 ? 14.096 -3.793 12.496 1.00 94.19 95 THR A CA 1
ATOM 809 C C . THR A 1 95 ? 14.445 -2.849 11.347 1.00 94.19 95 THR A C 1
ATOM 811 O O . THR A 1 95 ? 15.548 -2.305 11.291 1.00 94.19 95 THR A O 1
ATOM 814 N N . TRP A 1 96 ? 13.523 -2.672 10.401 1.00 93.81 96 TRP A N 1
ATOM 815 C CA . TRP A 1 96 ? 13.680 -1.768 9.259 1.00 93.81 96 TRP A CA 1
ATOM 816 C C . TRP A 1 96 ? 13.556 -0.313 9.698 1.00 93.81 96 TRP A C 1
ATOM 818 O O . TRP A 1 96 ? 14.465 0.476 9.457 1.00 93.81 96 TRP A O 1
ATOM 828 N N . LEU A 1 97 ? 12.475 0.014 10.406 1.00 92.19 97 LEU A N 1
ATOM 829 C CA . LEU A 1 97 ? 12.345 1.290 11.100 1.00 92.19 97 LEU A CA 1
ATOM 830 C C . LEU A 1 97 ? 12.799 1.135 12.553 1.00 92.19 97 LEU A C 1
ATOM 832 O O . LEU A 1 97 ? 12.591 0.084 13.177 1.00 92.19 97 LEU A O 1
ATOM 836 N N . TYR A 1 98 ? 13.430 2.172 13.095 1.00 93.12 98 TYR A N 1
ATOM 837 C CA . TYR A 1 98 ? 13.950 2.167 14.460 1.00 93.12 98 TYR A CA 1
ATOM 838 C C . TYR A 1 98 ? 12.829 1.899 15.472 1.00 93.12 98 TYR A C 1
ATOM 840 O O . TYR A 1 98 ? 11.794 2.552 15.442 1.00 93.12 98 TYR A O 1
ATOM 848 N N . LYS A 1 99 ? 13.020 0.908 16.355 1.00 92.31 99 LYS A N 1
ATOM 849 C CA . LYS A 1 99 ? 12.024 0.480 17.362 1.00 92.31 99 LYS A CA 1
ATOM 850 C C . LYS A 1 99 ? 10.641 0.092 16.800 1.00 92.31 99 LYS A C 1
ATOM 852 O O . LYS A 1 99 ? 9.668 0.041 17.547 1.00 92.31 99 LYS A O 1
ATOM 857 N N . SER A 1 100 ? 10.548 -0.229 15.510 1.00 93.62 100 SER A N 1
ATOM 858 C CA . SER A 1 100 ? 9.328 -0.780 14.906 1.00 93.62 100 SER A CA 1
ATOM 859 C C . SER A 1 100 ? 9.206 -2.289 15.112 1.00 93.62 100 SER A C 1
ATOM 861 O O . SER A 1 100 ? 10.155 -2.961 15.509 1.00 93.62 100 SER A O 1
ATOM 863 N N . ARG A 1 101 ? 8.049 -2.845 14.746 1.00 93.88 101 ARG A N 1
ATOM 864 C CA . ARG A 1 101 ? 7.840 -4.295 14.605 1.00 93.88 101 ARG A CA 1
ATOM 865 C C . ARG A 1 101 ? 8.015 -4.771 13.156 1.00 93.88 101 ARG A C 1
ATOM 867 O O . ARG A 1 101 ? 7.375 -5.723 12.717 1.00 93.88 101 ARG A O 1
ATOM 874 N N . PHE A 1 102 ? 8.840 -4.064 12.380 1.00 94.94 102 PHE A N 1
ATOM 875 C CA . PHE A 1 102 ? 9.058 -4.345 10.961 1.00 94.94 102 PHE A CA 1
ATOM 876 C C . PHE A 1 102 ? 10.390 -5.072 10.805 1.00 94.94 102 PHE A C 1
ATOM 878 O O . PHE A 1 102 ? 11.444 -4.443 10.842 1.00 94.94 102 PHE A O 1
ATOM 885 N N . LYS A 1 103 ? 10.367 -6.399 10.691 1.00 95.94 103 LYS A N 1
ATOM 886 C CA . LYS A 1 103 ? 11.574 -7.239 10.718 1.00 95.94 103 LYS A CA 1
ATOM 887 C C . LYS A 1 103 ? 12.311 -7.208 9.378 1.00 95.94 103 LYS A C 1
ATOM 889 O O . LYS A 1 103 ? 11.688 -7.361 8.331 1.00 95.94 103 LYS A O 1
ATOM 894 N N . ARG A 1 104 ? 13.638 -7.061 9.399 1.00 95.25 104 ARG A N 1
ATOM 895 C CA . ARG A 1 104 ? 14.483 -7.130 8.195 1.00 95.25 104 ARG A CA 1
ATOM 896 C C . ARG A 1 104 ? 14.781 -8.578 7.819 1.00 95.25 104 ARG A C 1
ATOM 898 O O . ARG A 1 104 ? 15.164 -9.385 8.667 1.00 95.25 104 ARG A O 1
ATOM 905 N N . PHE A 1 105 ? 14.656 -8.871 6.533 1.00 93.31 105 PHE A N 1
ATOM 906 C CA . PHE A 1 105 ? 15.062 -10.121 5.906 1.00 93.31 105 PHE A CA 1
ATOM 907 C C . PHE A 1 105 ? 16.028 -9.791 4.776 1.00 93.31 105 PHE A C 1
ATOM 909 O O . PHE A 1 105 ? 15.738 -8.936 3.943 1.00 93.31 105 PHE A O 1
ATOM 916 N N . LYS A 1 106 ? 17.183 -10.458 4.754 1.00 87.75 106 LYS A N 1
ATOM 917 C CA . LYS A 1 106 ? 18.200 -10.213 3.726 1.00 87.75 106 LYS A CA 1
ATOM 918 C C . LYS A 1 106 ? 17.764 -10.749 2.364 1.00 87.75 106 LYS A C 1
ATOM 920 O O . LYS A 1 106 ? 17.927 -10.073 1.361 1.00 87.75 106 LYS A O 1
ATOM 925 N N . GLN A 1 107 ? 17.194 -11.951 2.351 1.00 84.38 107 GLN A N 1
ATOM 926 C CA . GLN A 1 107 ? 16.866 -12.695 1.139 1.00 84.38 107 GLN A CA 1
ATOM 927 C C . GLN A 1 107 ? 15.654 -13.604 1.357 1.00 84.38 107 GLN A C 1
ATOM 929 O O . GLN A 1 107 ? 15.226 -13.829 2.493 1.00 84.38 107 GLN A O 1
ATOM 934 N N . ILE A 1 108 ? 15.128 -14.142 0.259 1.00 86.19 108 ILE A N 1
ATOM 935 C CA . ILE A 1 108 ? 14.035 -15.113 0.263 1.00 86.19 108 ILE A CA 1
ATOM 936 C C . ILE A 1 108 ? 14.611 -16.507 0.522 1.00 86.19 108 ILE A C 1
ATOM 938 O O . ILE A 1 108 ? 15.255 -17.090 -0.346 1.00 86.19 108 ILE A O 1
ATOM 942 N N . ASP A 1 109 ? 14.344 -17.066 1.699 1.00 81.94 109 ASP A N 1
ATOM 943 C CA . ASP A 1 109 ? 14.679 -18.452 2.039 1.00 81.94 109 ASP A CA 1
ATOM 944 C C . ASP A 1 109 ? 13.428 -19.353 2.093 1.00 81.94 109 ASP A C 1
ATOM 946 O O . ASP A 1 109 ? 12.296 -18.917 1.857 1.00 81.94 109 ASP A O 1
ATOM 950 N N . TYR A 1 110 ? 13.630 -20.641 2.377 1.00 81.75 110 TYR A N 1
ATOM 951 C CA . TYR A 1 110 ? 12.543 -21.618 2.488 1.00 81.75 110 TYR A CA 1
ATOM 952 C C . TYR A 1 110 ? 11.506 -21.237 3.559 1.00 81.75 110 TYR A C 1
ATOM 954 O O . TYR A 1 110 ? 10.301 -21.322 3.317 1.00 81.75 110 TYR A O 1
ATOM 962 N N . ASN A 1 111 ? 11.955 -20.755 4.720 1.00 83.75 111 ASN A N 1
ATOM 963 C CA . ASN A 1 111 ? 11.066 -20.351 5.809 1.00 83.75 111 ASN A CA 1
ATOM 964 C C . ASN A 1 111 ? 10.261 -19.104 5.434 1.00 83.75 111 ASN A C 1
ATOM 966 O O . ASN A 1 111 ? 9.077 -19.009 5.750 1.00 83.75 111 ASN A O 1
ATOM 970 N N . TYR A 1 112 ? 10.872 -18.168 4.710 1.00 89.62 112 TYR A N 1
ATOM 971 C CA . TYR A 1 112 ? 10.193 -16.991 4.194 1.00 89.62 112 TYR A CA 1
ATOM 972 C C . TYR A 1 112 ? 9.106 -17.361 3.184 1.00 89.62 112 TYR A C 1
ATOM 974 O O . TYR A 1 112 ? 8.014 -16.800 3.225 1.00 89.62 112 TYR A O 1
ATOM 982 N N . LYS A 1 113 ? 9.345 -18.358 2.321 1.00 89.62 113 LYS A N 1
ATOM 983 C CA . LYS A 1 113 ? 8.322 -18.864 1.387 1.00 89.62 113 LYS A CA 1
ATOM 984 C C . LYS A 1 113 ? 7.115 -19.469 2.114 1.00 89.62 113 LYS A C 1
ATOM 986 O O . LYS A 1 113 ? 5.989 -19.271 1.661 1.00 89.62 113 LYS A O 1
ATOM 991 N N . ASN A 1 114 ? 7.310 -20.106 3.274 1.00 89.62 114 ASN A N 1
ATOM 992 C CA . ASN A 1 114 ? 6.203 -20.632 4.091 1.00 89.62 114 ASN A CA 1
ATOM 993 C C . ASN A 1 114 ? 5.236 -19.543 4.579 1.00 89.62 114 ASN A C 1
ATOM 995 O O . ASN A 1 114 ? 4.067 -19.834 4.827 1.00 89.62 114 ASN A O 1
ATOM 999 N N . ASN A 1 115 ? 5.679 -18.283 4.649 1.00 94.31 115 ASN A N 1
ATOM 1000 C CA . ASN A 1 115 ? 4.826 -17.139 4.974 1.00 94.31 115 ASN A CA 1
ATOM 1001 C C . ASN A 1 115 ? 3.629 -16.977 4.025 1.00 94.31 115 ASN A C 1
ATOM 1003 O O . ASN A 1 115 ? 2.627 -16.382 4.404 1.00 94.31 115 ASN A O 1
ATOM 1007 N N . PHE A 1 116 ? 3.717 -17.525 2.811 1.00 94.75 116 PHE A N 1
ATOM 1008 C CA . PHE A 1 116 ? 2.688 -17.412 1.780 1.00 94.75 116 PHE A CA 1
ATOM 1009 C C . PHE A 1 116 ? 1.833 -18.679 1.636 1.00 94.75 116 PHE A C 1
ATOM 1011 O O . PHE A 1 116 ? 1.076 -18.819 0.681 1.00 94.75 116 PHE A O 1
ATOM 1018 N N . ASN A 1 117 ? 1.914 -19.615 2.584 1.00 94.38 117 ASN A N 1
ATOM 1019 C CA . ASN A 1 117 ? 1.035 -20.779 2.590 1.00 94.38 117 ASN A CA 1
ATOM 1020 C C . ASN A 1 117 ? -0.427 -20.371 2.863 1.00 94.38 117 ASN A C 1
ATOM 1022 O O . ASN A 1 117 ? -0.713 -19.703 3.860 1.00 94.38 117 ASN A O 1
ATOM 1026 N N . ASN A 1 118 ? -1.361 -20.839 2.027 1.00 95.38 118 ASN A N 1
ATOM 1027 C CA . ASN A 1 118 ? -2.784 -20.488 2.116 1.00 95.38 118 ASN A CA 1
ATOM 1028 C C . ASN A 1 118 ? -3.376 -20.726 3.518 1.00 95.38 118 ASN A C 1
ATOM 1030 O O . ASN A 1 118 ? -4.044 -19.852 4.064 1.00 95.38 118 ASN A O 1
ATOM 1034 N N . ASN A 1 119 ? -3.105 -21.882 4.134 1.00 94.25 119 ASN A N 1
ATOM 1035 C CA . ASN A 1 119 ? -3.665 -22.228 5.445 1.00 94.25 119 ASN A CA 1
ATOM 1036 C C . ASN A 1 119 ? -3.107 -21.337 6.560 1.00 94.25 119 ASN A C 1
ATOM 1038 O O . ASN A 1 119 ? -3.806 -21.049 7.529 1.00 94.25 119 ASN A O 1
ATOM 1042 N N . ILE A 1 120 ? -1.853 -20.904 6.430 1.00 94.50 120 ILE A N 1
ATOM 1043 C CA . ILE A 1 120 ? -1.197 -20.022 7.399 1.00 94.50 120 ILE A CA 1
ATOM 1044 C C . ILE A 1 120 ? -1.783 -18.613 7.300 1.00 94.50 120 ILE A C 1
ATOM 1046 O O . ILE A 1 120 ? -2.150 -18.046 8.324 1.00 94.50 120 ILE A O 1
ATOM 1050 N N . ILE A 1 121 ? -1.961 -18.090 6.083 1.00 95.75 121 ILE A N 1
ATOM 1051 C CA . ILE A 1 121 ? -2.613 -16.793 5.850 1.00 95.75 121 ILE A CA 1
ATOM 1052 C C . ILE A 1 121 ? -4.039 -16.799 6.417 1.00 95.75 121 ILE A C 1
ATOM 1054 O O . ILE A 1 121 ? -4.389 -15.929 7.210 1.00 95.75 121 ILE A O 1
ATOM 1058 N N . LEU A 1 122 ? -4.860 -17.794 6.059 1.00 95.06 122 LEU A N 1
ATOM 1059 C CA . LEU A 1 122 ? -6.267 -17.842 6.476 1.00 95.06 122 LEU A CA 1
ATOM 1060 C C . LEU A 1 122 ? -6.427 -17.933 7.999 1.00 95.06 122 LEU A C 1
ATOM 1062 O O . LEU A 1 122 ? -7.311 -17.285 8.552 1.00 95.06 122 LEU A O 1
ATOM 1066 N N . LYS A 1 123 ? -5.545 -18.667 8.694 1.00 93.88 123 LYS A N 1
ATOM 1067 C CA . LYS A 1 123 ? -5.532 -18.722 10.167 1.00 93.88 123 LYS A CA 1
ATOM 1068 C C . LYS A 1 123 ? -5.250 -17.369 10.818 1.00 93.88 123 LYS A C 1
ATOM 1070 O O . LYS A 1 123 ? -5.701 -17.134 11.932 1.00 93.88 123 LYS A O 1
ATOM 1075 N N . GLN A 1 124 ? -4.490 -16.501 10.153 1.00 94.38 124 GLN A N 1
ATOM 1076 C CA . GLN A 1 124 ? -4.152 -15.182 10.685 1.00 94.38 124 GLN A CA 1
ATOM 1077 C C . GLN A 1 124 ? -5.240 -14.145 10.452 1.00 94.38 124 GLN A C 1
ATOM 1079 O O . GLN A 1 124 ? -5.243 -13.140 11.159 1.00 94.38 124 GLN A O 1
ATOM 1084 N N . ILE A 1 125 ? -6.134 -14.369 9.487 1.00 91.31 125 ILE A N 1
ATOM 1085 C CA . ILE A 1 125 ? -7.179 -13.395 9.184 1.00 91.31 125 ILE A CA 1
ATOM 1086 C C . ILE A 1 125 ? -8.302 -13.412 10.221 1.00 91.31 125 ILE A C 1
ATOM 1088 O O . ILE A 1 125 ? -8.812 -12.346 10.542 1.00 91.31 125 ILE A O 1
ATOM 1092 N N . ASP A 1 126 ? -8.573 -14.590 10.796 1.00 82.25 126 ASP A N 1
ATOM 1093 C CA . ASP A 1 126 ? -9.530 -14.822 11.888 1.00 82.25 126 ASP A CA 1
ATOM 1094 C C . ASP A 1 126 ? -10.873 -14.050 11.731 1.00 82.25 126 ASP A C 1
ATOM 1096 O O . ASP A 1 126 ? -11.334 -13.852 10.607 1.00 82.25 126 ASP A O 1
ATOM 1100 N N . ASP A 1 127 ? -11.546 -13.687 12.830 1.00 87.31 127 ASP A N 1
ATOM 1101 C CA . ASP A 1 127 ? -12.816 -12.940 12.840 1.00 87.31 127 ASP A CA 1
ATOM 1102 C C . ASP A 1 127 ? -12.640 -11.403 12.899 1.00 87.31 127 ASP A C 1
ATOM 1104 O O . ASP A 1 127 ? -13.620 -10.669 13.084 1.00 87.31 127 ASP A O 1
ATOM 1108 N N . ASN A 1 128 ? -11.413 -10.887 12.769 1.00 95.75 128 ASN A N 1
ATOM 1109 C CA . ASN A 1 128 ? -11.123 -9.453 12.763 1.00 95.75 128 ASN A CA 1
ATOM 1110 C C . ASN A 1 128 ? -11.639 -8.769 11.492 1.00 95.75 128 ASN A C 1
ATOM 1112 O O . ASN A 1 128 ? -11.633 -9.332 10.401 1.00 95.75 128 ASN A O 1
ATOM 1116 N N . ASP A 1 129 ? -12.072 -7.516 11.609 1.00 98.00 129 ASP A N 1
ATOM 1117 C CA . ASP A 1 129 ? -12.632 -6.767 10.483 1.00 98.00 129 ASP A CA 1
ATOM 1118 C C . ASP A 1 129 ? -11.538 -6.136 9.610 1.00 98.00 129 ASP A C 1
ATOM 1120 O O . ASP A 1 129 ? -11.690 -6.021 8.388 1.00 98.00 129 ASP A O 1
ATOM 1124 N N . ILE A 1 130 ? -10.436 -5.727 10.249 1.00 98.44 130 ILE A N 1
ATOM 1125 C CA . ILE A 1 130 ? -9.256 -5.133 9.621 1.00 98.44 130 ILE A CA 1
ATOM 1126 C C . ILE A 1 130 ? -7.994 -5.726 10.250 1.00 98.44 130 ILE A C 1
ATOM 1128 O O . ILE A 1 130 ? -7.877 -5.846 11.467 1.00 98.44 130 ILE A O 1
ATOM 1132 N N . ILE A 1 131 ? -7.014 -6.026 9.411 1.00 98.38 131 ILE A N 1
ATOM 1133 C CA . ILE A 1 131 ? -5.655 -6.394 9.785 1.00 98.38 131 ILE A CA 1
ATOM 1134 C C . ILE A 1 131 ? -4.713 -5.344 9.217 1.00 98.38 131 ILE A C 1
ATOM 1136 O O . ILE A 1 131 ? -4.781 -5.018 8.029 1.00 98.38 131 ILE A O 1
ATOM 1140 N N . LEU A 1 132 ? -3.833 -4.822 10.062 1.00 97.56 132 LEU A N 1
ATOM 1141 C CA . LEU A 1 132 ? -2.884 -3.764 9.727 1.00 97.56 132 LEU A CA 1
ATOM 1142 C C . LEU A 1 132 ? -1.478 -4.132 10.178 1.00 97.56 132 LEU A C 1
ATOM 1144 O O . LEU A 1 132 ? -1.314 -4.945 11.091 1.00 97.56 132 LEU A O 1
ATOM 1148 N N . PRO A 1 133 ? -0.439 -3.534 9.574 1.00 97.19 133 PRO A N 1
ATOM 1149 C CA . PRO A 1 133 ? 0.866 -3.497 10.205 1.00 97.19 133 PRO A CA 1
ATOM 1150 C C . PRO A 1 133 ? 0.736 -2.885 11.601 1.00 97.19 133 PRO A C 1
ATOM 1152 O O . PRO A 1 133 ? -0.110 -2.017 11.818 1.00 97.19 133 PRO A O 1
ATOM 1155 N N . CYS A 1 134 ? 1.587 -3.290 12.540 1.00 96.69 134 CYS A N 1
ATOM 1156 C CA . CYS A 1 134 ? 1.653 -2.600 13.824 1.00 96.69 134 CYS A CA 1
ATOM 1157 C C . CYS A 1 134 ? 1.890 -1.099 13.630 1.00 96.69 134 CYS A C 1
ATOM 1159 O O . CYS A 1 134 ? 2.779 -0.711 12.865 1.00 96.69 134 CYS A O 1
ATOM 1161 N N . GLY A 1 135 ? 1.119 -0.280 14.347 1.00 96.06 135 GLY A N 1
ATOM 1162 C CA . GLY A 1 135 ? 1.239 1.172 14.282 1.00 96.06 135 GLY A CA 1
ATOM 1163 C C . GLY A 1 135 ? 2.659 1.621 14.631 1.00 96.06 135 GLY A C 1
ATOM 1164 O O . GLY A 1 135 ? 3.254 1.147 15.604 1.00 96.06 135 GLY A O 1
ATOM 1165 N N . TYR A 1 136 ? 3.228 2.514 13.823 1.00 95.94 136 TYR A N 1
ATOM 1166 C CA . TYR A 1 136 ? 4.550 3.071 14.079 1.00 95.94 136 TYR A CA 1
ATOM 1167 C C . TYR A 1 136 ? 4.439 4.322 14.942 1.00 95.94 136 TYR A C 1
ATOM 1169 O O . TYR A 1 136 ? 3.692 5.243 14.612 1.00 95.94 136 TYR A O 1
ATOM 1177 N N . ASP A 1 137 ? 5.196 4.356 16.037 1.00 94.88 137 ASP A N 1
ATOM 1178 C CA . ASP A 1 137 ? 5.204 5.500 16.940 1.00 94.88 137 ASP A CA 1
ATOM 1179 C C . ASP A 1 137 ? 5.996 6.661 16.328 1.00 94.88 137 ASP A C 1
ATOM 1181 O O . ASP A 1 137 ? 7.219 6.602 16.169 1.00 94.88 137 ASP A O 1
ATOM 1185 N N . ALA A 1 138 ? 5.280 7.730 15.993 1.00 91.62 138 ALA A N 1
ATOM 1186 C CA . ALA A 1 138 ? 5.798 8.918 15.346 1.00 91.62 138 ALA A CA 1
ATOM 1187 C C . ALA A 1 138 ? 6.855 9.645 16.184 1.00 91.62 138 ALA A C 1
ATOM 1189 O O . ALA A 1 138 ? 7.664 10.375 15.613 1.00 91.62 138 ALA A O 1
ATOM 1190 N N . LYS A 1 139 ? 6.955 9.387 17.498 1.00 92.19 139 LYS A N 1
ATOM 1191 C CA . LYS A 1 139 ? 8.067 9.903 18.314 1.00 92.19 139 LYS A CA 1
ATOM 1192 C C . LYS A 1 139 ? 9.429 9.363 17.872 1.00 92.19 139 LYS A C 1
ATOM 1194 O O . LYS A 1 139 ? 10.457 9.943 18.205 1.00 92.19 139 LYS A O 1
ATOM 1199 N N . TYR A 1 140 ? 9.443 8.228 17.169 1.00 93.31 140 TYR A N 1
ATOM 1200 C CA . TYR A 1 140 ? 10.644 7.637 16.586 1.00 93.31 140 TYR A CA 1
ATOM 1201 C C . TYR A 1 140 ? 10.895 8.104 15.149 1.00 93.31 140 TYR A C 1
ATOM 1203 O O . TYR A 1 140 ? 11.880 7.682 14.541 1.00 93.31 140 TYR A O 1
ATOM 1211 N N . PHE A 1 141 ? 10.040 8.961 14.584 1.00 90.12 141 PHE A N 1
ATOM 1212 C CA . PHE A 1 141 ? 10.418 9.715 13.396 1.00 90.12 141 PHE A CA 1
ATOM 1213 C C . PHE A 1 141 ? 11.455 10.787 13.751 1.00 90.12 141 PHE A C 1
ATOM 1215 O O . PHE A 1 141 ? 11.413 11.325 14.860 1.00 90.12 141 PHE A O 1
ATOM 1222 N N . PRO A 1 142 ? 12.330 11.173 12.805 1.00 87.69 142 PRO A N 1
ATOM 1223 C CA . PRO A 1 142 ? 13.328 12.221 13.024 1.00 87.69 142 PRO A CA 1
ATOM 1224 C C . PRO A 1 142 ? 12.751 13.541 13.561 1.00 87.69 142 PRO A C 1
ATOM 1226 O O . PRO A 1 142 ? 13.416 14.231 14.327 1.00 87.69 142 PRO A O 1
ATOM 1229 N N . HIS A 1 143 ? 11.500 13.866 13.210 1.00 89.19 143 HIS A N 1
ATOM 1230 C CA . HIS A 1 143 ? 10.834 15.117 13.598 1.00 89.19 143 HIS A CA 1
ATOM 1231 C C . HIS A 1 143 ? 9.659 14.936 14.577 1.00 89.19 143 HIS A C 1
ATOM 1233 O O . HIS A 1 143 ? 8.849 15.851 14.733 1.00 89.19 143 HIS A O 1
ATOM 1239 N N . GLY A 1 144 ? 9.557 13.772 15.235 1.00 83.38 144 GLY A N 1
ATOM 1240 C CA . GLY A 1 144 ? 8.720 13.491 16.416 1.00 83.38 144 GLY A CA 1
ATOM 1241 C C . GLY A 1 144 ? 7.189 13.540 16.265 1.00 83.38 144 GLY A C 1
ATOM 1242 O O . GLY A 1 144 ? 6.487 12.895 17.039 1.00 83.38 144 GLY A O 1
ATOM 1243 N N . LYS A 1 145 ? 6.656 14.283 15.290 1.00 90.00 145 LYS A N 1
ATOM 1244 C CA . LYS A 1 145 ? 5.227 14.391 14.959 1.00 90.00 145 LYS A CA 1
ATOM 1245 C C . LYS A 1 145 ? 5.000 14.073 13.489 1.00 90.00 145 LYS A C 1
ATOM 1247 O O . LYS A 1 145 ? 5.829 14.430 12.657 1.00 90.00 145 LYS A O 1
ATOM 1252 N N . ILE A 1 146 ? 3.843 13.492 13.165 1.00 93.12 146 ILE A N 1
ATOM 1253 C CA . ILE A 1 146 ? 3.478 13.086 11.794 1.00 93.12 146 ILE A CA 1
ATOM 1254 C C . ILE A 1 146 ? 3.558 14.273 10.822 1.00 93.12 146 ILE A C 1
ATOM 1256 O O . ILE A 1 146 ? 4.277 14.192 9.830 1.00 93.12 146 ILE A O 1
ATOM 1260 N N . ARG A 1 147 ? 2.914 15.402 11.152 1.00 94.69 147 ARG A N 1
ATOM 1261 C CA . ARG A 1 147 ? 2.930 16.626 10.328 1.00 94.69 147 ARG A CA 1
ATOM 1262 C C . ARG A 1 147 ? 4.347 17.153 10.072 1.00 94.69 147 ARG A C 1
ATOM 1264 O O . ARG A 1 147 ? 4.710 17.436 8.936 1.00 94.69 147 ARG A O 1
ATOM 1271 N N . ASN A 1 148 ? 5.155 17.269 11.128 1.00 93.25 148 ASN A N 1
ATOM 1272 C CA . ASN A 1 148 ? 6.520 17.791 11.018 1.00 93.25 148 ASN A CA 1
ATOM 1273 C C . ASN A 1 148 ? 7.419 16.832 10.237 1.00 93.25 148 ASN A C 1
ATOM 1275 O O . ASN A 1 148 ? 8.238 17.273 9.440 1.00 93.25 148 ASN A O 1
ATOM 1279 N N . ASN A 1 149 ? 7.254 15.525 10.454 1.00 92.69 149 ASN A N 1
ATOM 1280 C CA . ASN A 1 149 ? 7.976 14.516 9.699 1.00 92.69 149 ASN A CA 1
ATOM 1281 C C . ASN A 1 149 ? 7.610 14.577 8.218 1.00 92.69 149 ASN A C 1
ATOM 1283 O O . ASN A 1 149 ? 8.514 14.566 7.399 1.00 92.69 149 ASN A O 1
ATOM 1287 N N . TYR A 1 150 ? 6.322 14.705 7.882 1.00 93.56 150 TYR A N 1
ATOM 1288 C CA . TYR A 1 150 ? 5.869 14.862 6.502 1.00 93.56 150 TYR A CA 1
ATOM 1289 C C . TYR A 1 150 ? 6.525 16.071 5.822 1.00 93.56 150 TYR A C 1
ATOM 1291 O O . TYR A 1 150 ? 7.136 15.907 4.772 1.00 93.56 150 TYR A O 1
ATOM 1299 N N . GLY A 1 151 ? 6.488 17.252 6.451 1.00 93.06 151 GLY A N 1
ATOM 1300 C CA . GLY A 1 151 ? 7.106 18.467 5.902 1.00 93.06 151 GLY A CA 1
ATOM 1301 C C . GLY A 1 151 ? 8.637 18.430 5.804 1.00 93.06 151 GLY A C 1
ATOM 1302 O O . GLY A 1 151 ? 9.224 19.282 5.149 1.00 93.06 151 GLY A O 1
ATOM 1303 N N . ALA A 1 152 ? 9.291 17.463 6.451 1.00 92.75 152 ALA A N 1
ATOM 1304 C CA . ALA A 1 152 ? 10.735 17.266 6.371 1.00 92.75 152 ALA A CA 1
ATOM 1305 C C . ALA A 1 152 ? 11.153 16.199 5.346 1.00 92.75 152 ALA A C 1
ATOM 1307 O O . ALA A 1 152 ? 12.346 16.029 5.084 1.00 92.75 152 ALA A O 1
ATOM 1308 N N . ILE A 1 153 ? 10.201 15.459 4.764 1.00 89.88 153 ILE A N 1
ATOM 1309 C CA . ILE A 1 153 ? 10.502 14.546 3.660 1.00 89.88 153 ILE A CA 1
ATOM 1310 C C . ILE A 1 153 ? 10.913 15.403 2.459 1.00 89.88 153 ILE A C 1
ATOM 1312 O O . ILE A 1 153 ? 10.193 16.318 2.065 1.00 89.88 153 ILE A O 1
ATOM 1316 N N . LYS A 1 154 ? 12.070 15.092 1.862 1.00 88.19 154 LYS A N 1
ATOM 1317 C CA . LYS A 1 154 ? 12.553 15.767 0.649 1.00 88.19 154 LYS A CA 1
ATOM 1318 C C . LYS A 1 154 ? 11.439 15.797 -0.409 1.00 88.19 154 LYS A C 1
ATOM 1320 O O . LYS A 1 154 ? 10.836 14.761 -0.697 1.00 88.19 154 LYS A O 1
ATOM 1325 N N . GLY A 1 155 ? 11.161 16.988 -0.936 1.00 85.88 155 GLY A N 1
ATOM 1326 C CA . GLY A 1 155 ? 10.142 17.189 -1.965 1.00 85.88 155 GLY A CA 1
ATOM 1327 C C . GLY A 1 155 ? 8.706 17.310 -1.474 1.00 85.88 155 GLY A C 1
ATOM 1328 O O . GLY A 1 155 ? 7.804 17.497 -2.282 1.00 85.88 155 GLY A O 1
ATOM 1329 N N . GLN A 1 156 ? 8.461 17.159 -0.172 1.00 91.81 156 GLN A N 1
ATOM 1330 C CA . GLN A 1 156 ? 7.117 17.252 0.382 1.00 91.81 156 GLN A CA 1
ATOM 1331 C C . GLN A 1 156 ? 6.870 18.640 0.959 1.00 91.81 156 GLN A C 1
ATOM 1333 O O . GLN A 1 156 ? 7.695 19.199 1.678 1.00 91.81 156 GLN A O 1
ATOM 1338 N N . HIS A 1 157 ? 5.700 19.182 0.638 1.00 92.81 157 HIS A N 1
ATOM 1339 C CA . HIS A 1 157 ? 5.265 20.509 1.053 1.00 92.81 157 HIS A CA 1
ATOM 1340 C C . HIS A 1 157 ? 4.261 20.365 2.184 1.00 92.81 157 HIS A C 1
ATOM 1342 O O . HIS A 1 157 ? 3.217 19.738 1.998 1.00 92.81 157 HIS A O 1
ATOM 1348 N N . ILE A 1 158 ? 4.578 20.905 3.361 1.00 95.62 158 ILE A N 1
ATOM 1349 C CA . ILE A 1 158 ? 3.763 20.743 4.572 1.00 95.62 158 ILE A CA 1
ATOM 1350 C C . ILE A 1 158 ? 2.333 21.273 4.386 1.00 95.62 158 ILE A C 1
ATOM 1352 O O . ILE A 1 158 ? 1.392 20.731 4.959 1.00 95.62 158 ILE A O 1
ATOM 1356 N N . GLU A 1 159 ? 2.162 22.251 3.502 1.00 96.00 159 GLU A N 1
ATOM 1357 C CA . GLU A 1 159 ? 0.886 22.830 3.095 1.00 96.00 159 GLU A CA 1
ATOM 1358 C C . GLU A 1 159 ? -0.043 21.779 2.469 1.00 96.00 159 GLU A C 1
ATOM 1360 O O . GLU A 1 159 ? -1.252 21.826 2.676 1.00 96.00 159 GLU A O 1
ATOM 1365 N N . ASN A 1 160 ? 0.504 20.772 1.775 1.00 96.19 160 ASN A N 1
ATOM 1366 C CA . ASN A 1 160 ? -0.289 19.682 1.199 1.00 96.19 160 ASN A CA 1
ATOM 1367 C C . ASN A 1 160 ? -0.906 18.792 2.292 1.00 96.19 160 ASN A C 1
ATOM 1369 O O . ASN A 1 160 ? -2.002 18.258 2.113 1.00 96.19 160 ASN A O 1
ATOM 1373 N N . TYR A 1 161 ? -0.223 18.633 3.432 1.00 97.25 161 TYR A N 1
ATOM 1374 C CA . TYR A 1 161 ? -0.779 17.937 4.594 1.00 97.25 161 TYR A CA 1
ATOM 1375 C C . TYR A 1 161 ? -1.908 18.752 5.228 1.00 97.25 161 TYR A C 1
ATOM 1377 O O . TYR A 1 161 ? -2.959 18.196 5.543 1.00 97.25 161 TYR A O 1
ATOM 1385 N N . ASP A 1 162 ? -1.714 20.062 5.393 1.00 97.81 162 ASP A N 1
ATOM 1386 C CA . ASP A 1 162 ? -2.738 20.935 5.977 1.00 97.81 162 ASP A CA 1
ATOM 1387 C C . ASP A 1 162 ? -3.990 20.972 5.091 1.00 97.81 162 ASP A C 1
ATOM 1389 O O . ASP A 1 162 ? -5.100 20.737 5.569 1.00 97.81 162 ASP A O 1
ATOM 1393 N N . LEU A 1 163 ? -3.798 21.107 3.776 1.00 98.38 163 LEU A N 1
ATOM 1394 C CA . LEU A 1 163 ? -4.875 21.044 2.793 1.00 98.38 163 LEU A CA 1
ATOM 1395 C C . LEU A 1 163 ? -5.615 19.698 2.829 1.00 98.38 163 LEU A C 1
ATOM 1397 O O . LEU A 1 163 ? -6.841 19.664 2.727 1.00 98.38 163 LEU A O 1
ATOM 1401 N N . MET A 1 164 ? -4.904 18.578 3.010 1.00 98.50 164 MET A N 1
ATOM 1402 C CA . MET A 1 164 ? -5.534 17.263 3.178 1.00 98.50 164 MET A CA 1
ATOM 1403 C C . MET A 1 164 ? -6.473 17.258 4.391 1.00 98.50 164 MET A C 1
ATOM 1405 O O . MET A 1 164 ? -7.603 16.780 4.271 1.00 98.50 164 MET A O 1
ATOM 1409 N N . ILE A 1 165 ? -6.041 17.793 5.538 1.00 98.38 165 ILE A N 1
ATOM 1410 C CA . ILE A 1 165 ? -6.872 17.872 6.749 1.00 98.38 165 ILE A CA 1
ATOM 1411 C C . ILE A 1 165 ? -8.120 18.727 6.501 1.00 98.38 165 ILE A C 1
ATOM 1413 O O . ILE A 1 165 ? -9.226 18.291 6.838 1.00 98.38 165 ILE A O 1
ATOM 1417 N N . ASP A 1 166 ? -7.966 19.886 5.863 1.00 98.50 166 ASP A N 1
ATOM 1418 C CA . ASP A 1 166 ? -9.077 20.786 5.541 1.00 98.50 166 ASP A CA 1
ATOM 1419 C C . ASP A 1 166 ? -10.105 20.120 4.619 1.00 98.50 166 ASP A C 1
ATOM 1421 O O . ASP A 1 166 ? -11.314 20.180 4.873 1.00 98.50 166 ASP A O 1
ATOM 1425 N N . ILE A 1 167 ? -9.644 19.410 3.584 1.00 98.69 167 ILE A N 1
ATOM 1426 C CA . ILE A 1 167 ? -10.517 18.658 2.675 1.00 98.69 167 ILE A CA 1
ATOM 1427 C C . ILE A 1 167 ? -11.263 17.555 3.434 1.00 98.69 167 ILE A C 1
ATOM 1429 O O . ILE A 1 167 ? -12.470 17.383 3.228 1.00 98.69 167 ILE A O 1
ATOM 1433 N N . VAL A 1 168 ? -10.594 16.823 4.335 1.00 98.69 168 VAL A N 1
ATOM 1434 C CA . VAL A 1 168 ? -11.266 15.787 5.136 1.00 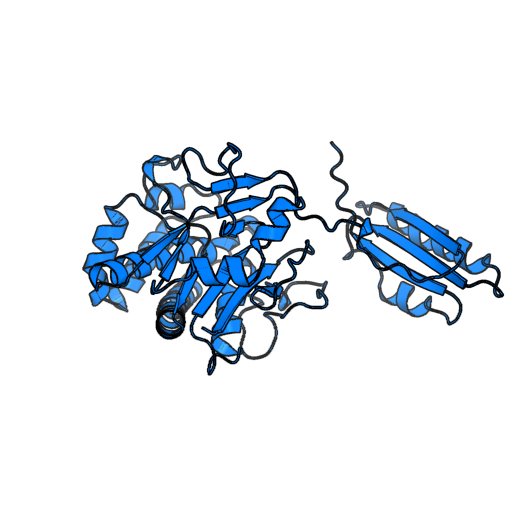98.69 168 VAL A CA 1
ATOM 1435 C C . VAL A 1 168 ? -12.341 16.417 6.023 1.00 98.69 168 VAL A C 1
ATOM 1437 O O . VAL A 1 168 ? -13.469 15.932 6.031 1.00 98.69 168 VAL A O 1
ATOM 1440 N N . LEU A 1 169 ? -12.040 17.513 6.725 1.00 98.38 169 LEU A N 1
ATOM 1441 C CA . LEU A 1 169 ? -13.007 18.206 7.587 1.00 98.38 169 LEU A CA 1
ATOM 1442 C C . LEU A 1 169 ? -14.208 18.749 6.805 1.00 98.38 169 LEU A C 1
ATOM 1444 O O . LEU A 1 169 ? -15.336 18.690 7.297 1.00 98.38 169 LEU A O 1
ATOM 1448 N N . LYS A 1 170 ? -13.980 19.242 5.584 1.00 98.38 170 LYS A N 1
ATOM 1449 C CA . LYS A 1 170 ? -15.026 19.766 4.702 1.00 98.38 170 LYS A CA 1
ATOM 1450 C C . LYS A 1 170 ? -15.930 18.662 4.148 1.00 98.38 170 LYS A C 1
ATOM 1452 O O . LYS A 1 170 ? -17.150 18.803 4.186 1.00 98.38 170 LYS A O 1
ATOM 1457 N N . LYS A 1 171 ? -15.360 17.571 3.623 1.00 98.44 171 LYS A N 1
ATOM 1458 C CA . LYS A 1 171 ? -16.127 16.485 2.975 1.00 98.44 171 LYS A CA 1
ATOM 1459 C C . LYS A 1 171 ? -16.701 15.477 3.965 1.00 98.44 171 LYS A C 1
ATOM 1461 O O . LYS A 1 171 ? -17.765 14.912 3.726 1.00 98.44 171 LYS A O 1
ATOM 1466 N N . TYR A 1 172 ? -15.995 15.249 5.067 1.00 98.31 172 TYR A N 1
ATOM 1467 C CA . TYR A 1 172 ? -16.301 14.239 6.075 1.00 98.31 172 TYR A CA 1
ATOM 1468 C C . TYR A 1 172 ? -16.296 14.864 7.480 1.00 98.31 172 TYR A C 1
ATOM 1470 O O . TYR A 1 172 ? -15.507 14.466 8.335 1.00 98.31 172 TYR A O 1
ATOM 1478 N N . PRO A 1 173 ? -17.198 15.817 7.787 1.00 98.12 173 PRO A N 1
ATOM 1479 C CA . PRO A 1 173 ? -17.189 16.532 9.071 1.00 98.12 173 PRO A CA 1
ATOM 1480 C C . PRO A 1 173 ? -17.336 15.610 10.295 1.00 98.12 173 PRO A C 1
ATOM 1482 O O . PRO A 1 173 ? -16.826 15.906 11.376 1.00 98.12 173 PRO A O 1
ATOM 1485 N N . HIS A 1 174 ? -17.969 14.444 10.130 1.00 98.06 174 HIS A N 1
ATOM 1486 C CA . HIS A 1 174 ? -18.090 13.418 11.170 1.00 98.06 174 HIS A CA 1
ATOM 1487 C C . HIS A 1 174 ? -16.754 12.727 11.522 1.00 98.06 174 HIS A C 1
ATOM 1489 O O . HIS A 1 174 ? -16.663 12.077 12.563 1.00 98.06 174 HIS A O 1
ATOM 1495 N N . PHE A 1 175 ? -15.693 12.911 10.726 1.00 98.44 175 PHE A N 1
ATOM 1496 C CA . PHE A 1 175 ? -14.336 12.441 11.033 1.00 98.44 175 PHE A CA 1
ATOM 1497 C C . PHE A 1 175 ? -13.577 13.364 11.996 1.00 98.44 175 PHE A C 1
ATOM 1499 O O . PHE A 1 175 ? -12.487 13.000 12.432 1.00 98.44 175 PHE A O 1
ATOM 1506 N N . LYS A 1 176 ? -14.130 14.521 12.395 1.00 98.06 176 LYS A N 1
ATOM 1507 C CA . LYS A 1 176 ? -13.438 15.511 13.244 1.00 98.06 176 LYS A CA 1
ATOM 1508 C C . LYS A 1 176 ? -12.783 14.904 14.490 1.00 98.06 176 LYS A C 1
ATOM 1510 O O . LYS A 1 176 ? -11.630 15.198 14.784 1.00 98.06 176 LYS A O 1
ATOM 1515 N N . LYS A 1 177 ? -13.483 14.009 15.198 1.00 97.94 177 LYS A N 1
ATOM 1516 C CA . LYS A 1 177 ? -12.924 13.326 16.378 1.00 97.94 177 LYS A CA 1
ATOM 1517 C C . LYS A 1 177 ? -11.732 12.429 16.019 1.00 97.94 177 LYS A C 1
ATOM 1519 O O . LYS A 1 177 ? -10.752 12.410 16.753 1.00 97.94 177 LYS A O 1
ATOM 1524 N N . ALA A 1 178 ? -11.811 11.708 14.901 1.00 97.88 178 ALA A N 1
ATOM 1525 C CA . ALA A 1 178 ? -10.725 10.857 14.423 1.00 97.88 178 ALA A CA 1
ATOM 1526 C C . ALA A 1 178 ? -9.510 11.676 13.972 1.00 97.88 178 ALA A C 1
ATOM 1528 O O . ALA A 1 178 ? -8.387 11.273 14.235 1.00 97.88 178 ALA A O 1
ATOM 1529 N N . ILE A 1 179 ? -9.727 12.840 13.355 1.00 97.06 179 ILE A N 1
ATOM 1530 C CA . ILE A 1 179 ? -8.659 13.771 12.970 1.00 97.06 179 ILE A CA 1
ATOM 1531 C C . ILE A 1 179 ? -7.953 14.333 14.203 1.00 97.06 179 ILE A C 1
ATOM 1533 O O . ILE A 1 179 ? -6.729 14.305 14.253 1.00 97.06 179 ILE A O 1
ATOM 1537 N N . ASN A 1 180 ? -8.702 14.790 15.211 1.00 96.12 180 ASN A N 1
ATOM 1538 C CA . ASN A 1 180 ? -8.104 15.269 16.460 1.00 96.12 180 ASN A CA 1
ATOM 1539 C C . ASN A 1 180 ? -7.241 14.175 17.099 1.00 96.12 180 ASN A C 1
ATOM 1541 O O . ASN A 1 180 ? -6.080 14.413 17.411 1.00 96.12 180 ASN A O 1
ATOM 1545 N N . LEU A 1 181 ? -7.775 12.952 17.186 1.00 96.06 181 LEU A N 1
ATOM 1546 C CA . LEU A 1 181 ? -7.022 11.807 17.688 1.00 96.06 181 LEU A CA 1
ATOM 1547 C C . LEU A 1 181 ? -5.824 11.460 16.806 1.00 96.06 181 LEU A C 1
ATOM 1549 O O . LEU A 1 181 ? -4.796 11.105 17.345 1.00 96.06 181 LEU A O 1
ATOM 1553 N N . PHE A 1 182 ? -5.903 11.571 15.483 1.00 94.88 182 PHE A N 1
ATOM 1554 C CA . PHE A 1 182 ? -4.760 11.361 14.589 1.00 94.88 182 PHE A CA 1
ATOM 1555 C C . PHE A 1 182 ? -3.656 12.413 14.785 1.00 94.88 182 PHE A C 1
ATOM 1557 O O . PHE A 1 182 ? -2.475 12.092 14.710 1.00 94.88 182 PHE A O 1
ATOM 1564 N N . ILE A 1 183 ? -4.027 13.666 15.050 1.00 92.44 183 ILE A N 1
ATOM 1565 C CA . ILE A 1 183 ? -3.079 14.759 15.303 1.00 92.44 183 ILE A CA 1
ATOM 1566 C C . ILE A 1 183 ? -2.430 14.618 16.690 1.00 92.44 183 ILE A C 1
ATOM 1568 O O . ILE A 1 183 ? -1.252 14.941 16.857 1.00 92.44 183 ILE A O 1
ATOM 1572 N N . GLU A 1 184 ? -3.193 14.156 17.682 1.00 90.56 184 GLU A N 1
ATOM 1573 C CA . GLU A 1 184 ? -2.742 13.960 19.065 1.00 90.56 184 GLU A CA 1
ATOM 1574 C C . GLU A 1 184 ? -1.967 12.647 19.251 1.00 90.56 184 GLU A C 1
ATOM 1576 O O . GLU A 1 184 ? -0.930 12.616 19.920 1.00 90.56 184 GLU A O 1
ATOM 1581 N N . ASN A 1 185 ? -2.458 11.562 18.652 1.00 80.44 185 ASN A N 1
ATOM 1582 C CA . ASN A 1 185 ? -1.860 10.241 18.734 1.00 80.44 185 ASN A CA 1
ATOM 1583 C C . ASN A 1 185 ? -0.678 10.180 17.778 1.00 80.44 185 ASN A C 1
ATOM 1585 O O . ASN A 1 185 ? -0.811 10.199 16.560 1.00 80.44 185 ASN A O 1
ATOM 1589 N N . ASN A 1 186 ? 0.506 10.010 18.346 1.00 84.50 186 ASN A N 1
ATOM 1590 C CA . ASN A 1 186 ? 1.733 9.801 17.594 1.00 84.50 186 ASN A CA 1
ATOM 1591 C C . ASN A 1 186 ? 1.805 8.371 17.024 1.00 84.50 186 ASN A C 1
ATOM 1593 O O . ASN A 1 186 ? 2.826 7.721 17.180 1.00 84.50 186 ASN A O 1
ATOM 1597 N N . ILE A 1 187 ? 0.746 7.840 16.407 1.00 93.50 187 ILE A N 1
ATOM 1598 C CA . ILE A 1 187 ? 0.736 6.506 15.786 1.00 93.50 187 ILE A CA 1
ATOM 1599 C C . ILE A 1 187 ? 0.368 6.640 14.312 1.00 93.50 187 ILE A C 1
ATOM 1601 O O . ILE A 1 187 ? -0.637 7.257 13.976 1.00 93.50 187 ILE A O 1
ATOM 1605 N N . MET A 1 188 ? 1.168 6.032 13.438 1.00 95.06 188 MET A N 1
ATOM 1606 C CA . MET A 1 188 ? 0.959 6.043 11.993 1.00 95.06 188 MET A CA 1
ATOM 1607 C C . MET A 1 188 ? 0.968 4.623 11.424 1.00 95.06 188 MET A C 1
ATOM 1609 O O . MET A 1 188 ? 1.897 3.848 11.670 1.00 95.06 188 MET A O 1
ATOM 1613 N N . TYR A 1 189 ? -0.038 4.291 10.617 1.00 96.44 189 TYR A N 1
ATOM 1614 C CA . TYR A 1 189 ? -0.061 3.056 9.834 1.00 96.44 189 TYR A CA 1
ATOM 1615 C C . TYR A 1 189 ? 0.610 3.303 8.484 1.00 96.44 189 TYR A C 1
ATOM 1617 O O . TYR A 1 189 ? -0.024 3.713 7.512 1.00 96.44 189 TYR A O 1
ATOM 1625 N N . VAL A 1 190 ? 1.924 3.087 8.445 1.00 92.25 190 VAL A N 1
ATOM 1626 C CA . VAL A 1 190 ? 2.736 3.348 7.251 1.00 92.25 190 VAL A CA 1
ATOM 1627 C C . VAL A 1 190 ? 2.542 2.291 6.160 1.00 92.25 190 VAL A C 1
ATOM 1629 O O . VAL A 1 190 ? 2.016 1.200 6.392 1.00 92.25 190 VAL A O 1
ATOM 1632 N N . CYS A 1 191 ? 3.055 2.589 4.968 1.00 93.31 191 CYS A N 1
ATOM 1633 C CA . CYS A 1 191 ? 3.077 1.714 3.798 1.00 93.31 191 CYS A CA 1
ATOM 1634 C C . CYS A 1 191 ? 1.714 1.418 3.152 1.00 93.31 191 CYS A C 1
ATOM 1636 O O . CYS A 1 191 ? 1.690 0.594 2.254 1.00 93.31 191 CYS A O 1
ATOM 1638 N N . ASN A 1 192 ? 0.576 2.009 3.519 1.00 97.12 192 ASN A N 1
ATOM 1639 C CA . ASN A 1 192 ? -0.705 1.715 2.838 1.00 97.12 192 ASN A CA 1
ATOM 1640 C C . ASN A 1 192 ? -1.055 0.203 2.756 1.00 97.12 192 ASN A C 1
ATOM 1642 O O . ASN A 1 192 ? -1.662 -0.251 1.786 1.00 97.12 192 ASN A O 1
ATOM 1646 N N . MET A 1 193 ? -0.628 -0.600 3.739 1.00 98.38 193 MET A N 1
ATOM 1647 C CA . MET A 1 193 ? -0.873 -2.048 3.781 1.00 98.38 193 MET A CA 1
ATOM 1648 C C . MET A 1 193 ? -2.030 -2.371 4.717 1.00 98.38 193 MET A C 1
ATOM 1650 O O . MET A 1 193 ? -2.114 -1.817 5.810 1.00 98.38 193 MET A O 1
ATOM 1654 N N . TYR A 1 194 ? -2.883 -3.309 4.318 1.00 98.69 194 TYR A N 1
ATOM 1655 C CA . TYR A 1 194 ? -3.999 -3.797 5.129 1.00 98.69 194 TYR A CA 1
ATOM 1656 C C . TYR A 1 194 ? -4.568 -5.091 4.546 1.00 98.69 194 TYR A C 1
ATOM 1658 O O . TYR A 1 194 ? -4.318 -5.425 3.389 1.00 98.69 194 TYR A O 1
ATOM 1666 N N . ILE A 1 195 ? -5.388 -5.789 5.325 1.00 98.62 195 ILE A N 1
ATOM 1667 C CA . ILE A 1 195 ? -6.357 -6.785 4.856 1.00 98.62 195 ILE A CA 1
ATOM 1668 C C . ILE A 1 195 ? -7.659 -6.459 5.571 1.00 98.62 195 ILE A C 1
ATOM 1670 O O . ILE A 1 195 ? -7.684 -6.425 6.794 1.00 98.62 195 ILE A O 1
ATOM 1674 N N . MET A 1 196 ? -8.735 -6.172 4.851 1.00 98.56 196 MET A N 1
ATOM 1675 C CA . MET A 1 196 ? -9.991 -5.757 5.476 1.00 98.56 196 MET A CA 1
ATOM 1676 C C . MET A 1 196 ? -11.197 -6.378 4.797 1.00 98.56 196 MET A C 1
ATOM 1678 O O . MET A 1 196 ? -11.129 -6.773 3.630 1.00 98.56 196 MET A O 1
ATOM 1682 N N . ARG A 1 197 ? -12.313 -6.446 5.529 1.00 98.38 197 ARG A N 1
ATOM 1683 C CA . ARG A 1 197 ? -13.589 -6.884 4.961 1.00 98.38 197 ARG A CA 1
ATOM 1684 C C . ARG A 1 197 ? -13.926 -6.068 3.717 1.00 98.38 197 ARG A C 1
ATOM 1686 O O . ARG A 1 197 ? -13.712 -4.855 3.684 1.00 98.38 197 ARG A O 1
ATOM 1693 N N . LYS A 1 198 ? -14.537 -6.709 2.720 1.00 98.31 198 LYS A N 1
ATOM 1694 C CA . LYS A 1 198 ? -14.927 -6.072 1.451 1.00 98.31 198 LYS A CA 1
ATOM 1695 C C . LYS A 1 198 ? -15.681 -4.759 1.636 1.00 98.31 198 LYS A C 1
ATOM 1697 O O . LYS A 1 198 ? -15.386 -3.783 0.952 1.00 98.31 198 LYS A O 1
ATOM 1702 N N . VAL A 1 199 ? -16.632 -4.729 2.569 1.00 98.31 199 VAL A N 1
ATOM 1703 C CA . VAL A 1 199 ? -17.436 -3.531 2.851 1.00 98.31 199 VAL A CA 1
ATOM 1704 C C . VAL A 1 199 ? -16.568 -2.358 3.317 1.00 98.31 199 VAL A C 1
ATOM 1706 O O . VAL A 1 199 ? -16.751 -1.241 2.841 1.00 98.31 199 VAL A O 1
ATOM 1709 N N . LEU A 1 200 ? -15.556 -2.623 4.149 1.00 98.69 200 LEU A N 1
ATOM 1710 C CA . LEU A 1 200 ? -14.606 -1.617 4.625 1.00 98.69 200 LEU A CA 1
ATOM 1711 C C . LEU A 1 200 ? -13.630 -1.200 3.524 1.00 98.69 200 LEU A C 1
ATOM 1713 O O . LEU A 1 200 ? -13.317 -0.022 3.422 1.00 98.69 200 LEU A O 1
ATOM 1717 N N . PHE A 1 201 ? -13.205 -2.125 2.658 1.00 98.81 201 PHE A N 1
ATOM 1718 C CA . PHE A 1 201 ? -12.358 -1.805 1.505 1.00 98.81 201 PHE A CA 1
ATOM 1719 C C . PHE A 1 201 ? -13.048 -0.845 0.527 1.00 98.81 201 PHE A C 1
ATOM 1721 O O . PHE A 1 201 ? -12.439 0.124 0.064 1.00 98.81 201 PHE A O 1
ATOM 1728 N N . VAL A 1 202 ? -14.322 -1.100 0.214 1.00 98.81 202 VAL A N 1
ATOM 1729 C CA . VAL A 1 202 ? -15.114 -0.237 -0.673 1.00 98.81 202 VAL A CA 1
ATOM 1730 C C . VAL A 1 202 ? -15.338 1.128 -0.028 1.00 98.81 202 VAL A C 1
ATOM 1732 O O . VAL A 1 202 ? -15.187 2.151 -0.696 1.00 98.81 202 VAL A O 1
ATOM 1735 N N . GLU A 1 203 ? -15.661 1.163 1.264 1.00 98.81 203 GLU A N 1
ATOM 1736 C CA . GLU A 1 203 ? -15.826 2.413 2.004 1.00 98.81 203 GLU A CA 1
ATOM 1737 C C . GLU A 1 203 ? -14.520 3.221 2.056 1.00 98.81 203 GLU A C 1
ATOM 1739 O O . GLU A 1 203 ? -14.507 4.398 1.692 1.00 98.81 203 GLU A O 1
ATOM 1744 N N . TYR A 1 204 ? -13.407 2.576 2.415 1.00 98.88 204 TYR A N 1
ATOM 1745 C CA . TYR A 1 204 ? -12.083 3.189 2.454 1.00 98.88 204 TYR A CA 1
ATOM 1746 C C . TYR A 1 204 ? -11.673 3.729 1.087 1.00 98.88 204 TYR A C 1
ATOM 1748 O O . TYR A 1 204 ? -11.189 4.851 0.990 1.00 98.88 204 TYR A O 1
ATOM 1756 N N . SER A 1 205 ? -11.902 2.971 0.013 1.00 98.88 205 SER A N 1
ATOM 1757 C CA . SER A 1 205 ? -11.551 3.411 -1.339 1.00 98.88 205 SER A CA 1
ATOM 1758 C C . SER A 1 205 ? -12.371 4.629 -1.773 1.00 98.88 205 SER A C 1
ATOM 1760 O O . SER A 1 205 ? -11.816 5.552 -2.367 1.00 98.88 205 SER A O 1
ATOM 1762 N N . ASN A 1 206 ? -13.663 4.691 -1.430 1.00 98.81 206 ASN A N 1
ATOM 1763 C CA . ASN A 1 206 ? -14.466 5.897 -1.655 1.00 98.81 206 ASN A CA 1
ATOM 1764 C C . ASN A 1 206 ? -13.900 7.100 -0.890 1.00 98.81 206 ASN A C 1
ATOM 1766 O O . ASN A 1 206 ? -13.653 8.141 -1.499 1.00 98.81 206 ASN A O 1
ATOM 1770 N N . PHE A 1 207 ? -13.647 6.941 0.412 1.00 98.88 207 PHE A N 1
ATOM 1771 C CA . PHE A 1 207 ? -13.064 7.983 1.258 1.00 98.88 207 PHE A CA 1
ATOM 1772 C C . PHE A 1 207 ? -11.731 8.484 0.683 1.00 98.88 207 PHE A C 1
ATOM 1774 O O . PHE A 1 207 ? -11.615 9.651 0.303 1.00 98.88 207 PHE A O 1
ATOM 1781 N N . LEU A 1 208 ? -10.769 7.574 0.516 1.00 98.88 208 LEU A N 1
ATOM 1782 C CA . LEU A 1 208 ? -9.409 7.844 0.062 1.00 98.88 208 LEU A CA 1
ATOM 1783 C C . LEU A 1 208 ? -9.389 8.564 -1.289 1.00 98.88 208 LEU A C 1
ATOM 1785 O O . LEU A 1 208 ? -8.856 9.667 -1.398 1.00 98.88 208 LEU A O 1
ATOM 1789 N N . PHE A 1 209 ? -9.985 7.969 -2.326 1.00 98.81 209 PHE A N 1
ATOM 1790 C CA . PHE A 1 209 ? -9.883 8.520 -3.678 1.00 98.81 209 PHE A CA 1
ATOM 1791 C C . PHE A 1 209 ? -10.730 9.777 -3.876 1.00 98.81 209 PHE A C 1
ATOM 1793 O O . PHE A 1 209 ? -10.398 10.585 -4.739 1.00 98.81 209 PHE A O 1
ATOM 1800 N N . SER A 1 210 ? -11.777 9.994 -3.072 1.00 98.69 210 SER A N 1
ATOM 1801 C CA . SER A 1 210 ? -12.514 11.263 -3.098 1.00 98.69 210 SER A CA 1
ATOM 1802 C C . SER A 1 210 ? -11.684 12.446 -2.588 1.00 98.69 210 SER A C 1
ATOM 1804 O O . SER A 1 210 ? -11.895 13.566 -3.051 1.00 98.69 210 SER A O 1
ATOM 1806 N N . ILE A 1 211 ? -10.769 12.208 -1.642 1.00 98.88 211 ILE A N 1
ATOM 1807 C CA . ILE A 1 211 ? -9.903 13.232 -1.047 1.00 98.88 211 ILE A CA 1
ATOM 1808 C C . ILE A 1 211 ? -8.663 13.424 -1.913 1.00 98.88 211 ILE A C 1
ATOM 1810 O O . ILE A 1 211 ? -8.359 14.549 -2.295 1.00 98.88 211 ILE A O 1
ATOM 1814 N N . LEU A 1 212 ? -7.989 12.331 -2.290 1.00 98.62 212 LEU A N 1
ATOM 1815 C CA . LEU A 1 212 ? -6.793 12.406 -3.133 1.00 98.62 212 LEU A CA 1
ATOM 1816 C C . LEU A 1 212 ? -7.076 13.055 -4.489 1.00 98.62 212 LEU A C 1
ATOM 1818 O O . LEU A 1 212 ? -6.240 13.808 -4.971 1.00 98.62 212 LEU A O 1
ATOM 1822 N N . LYS A 1 213 ? -8.258 12.824 -5.080 1.00 98.31 213 LYS A N 1
ATOM 1823 C CA . LYS A 1 213 ? -8.630 13.485 -6.336 1.00 98.31 213 LYS A CA 1
ATOM 1824 C C . LYS A 1 213 ? -8.759 15.001 -6.180 1.00 98.31 213 LYS A C 1
ATOM 1826 O O . LYS A 1 213 ? -8.316 15.721 -7.061 1.00 98.31 213 LYS A O 1
ATOM 1831 N N . GLU A 1 214 ? -9.343 15.473 -5.078 1.00 98.50 214 GLU A N 1
ATOM 1832 C CA . GLU A 1 214 ? -9.469 16.914 -4.809 1.00 98.50 214 GLU A CA 1
ATOM 1833 C C . GLU A 1 214 ? -8.103 17.546 -4.514 1.00 98.50 214 GLU A C 1
ATOM 1835 O O . GLU A 1 214 ? -7.828 18.640 -4.988 1.00 98.50 214 GLU A O 1
ATOM 1840 N N . LEU A 1 215 ? -7.212 16.831 -3.818 1.00 98.12 215 LEU A N 1
ATOM 1841 C CA . LEU A 1 215 ? -5.821 17.255 -3.635 1.00 98.12 215 LEU A CA 1
ATOM 1842 C C . LEU A 1 215 ? -5.074 17.381 -4.968 1.00 98.12 215 LEU A C 1
ATOM 1844 O O . LEU A 1 215 ? -4.417 18.387 -5.202 1.00 98.12 215 LEU A O 1
ATOM 1848 N N . ASP A 1 216 ? -5.189 16.382 -5.842 1.00 97.12 216 ASP A N 1
ATOM 1849 C CA . ASP A 1 216 ? -4.546 16.373 -7.164 1.00 97.12 216 ASP A CA 1
ATOM 1850 C C . ASP A 1 216 ? -5.067 17.493 -8.081 1.00 97.12 216 ASP A C 1
ATOM 1852 O O . ASP A 1 216 ? -4.325 17.991 -8.921 1.00 97.12 216 ASP A O 1
ATOM 1856 N N . ASP A 1 217 ? -6.324 17.914 -7.901 1.00 97.19 217 ASP A N 1
ATOM 1857 C CA . ASP A 1 217 ? -6.921 19.029 -8.648 1.00 97.19 217 ASP A CA 1
ATOM 1858 C C . ASP A 1 217 ? -6.486 20.407 -8.129 1.00 97.19 217 ASP A C 1
ATOM 1860 O O . ASP A 1 217 ? -6.445 21.365 -8.900 1.00 97.19 217 ASP A O 1
ATOM 1864 N N . LEU A 1 218 ? -6.189 20.525 -6.831 1.00 97.06 218 LEU A N 1
ATOM 1865 C CA . LEU A 1 218 ? -5.834 21.796 -6.190 1.00 97.06 218 LEU A CA 1
ATOM 1866 C C . LEU A 1 218 ? -4.324 22.059 -6.147 1.00 97.06 218 LEU A C 1
ATOM 1868 O O . LEU A 1 218 ? -3.910 23.216 -6.092 1.00 97.06 218 LEU A O 1
ATOM 1872 N N . ILE A 1 219 ? -3.503 21.009 -6.141 1.00 94.88 219 ILE A N 1
ATOM 1873 C CA . ILE A 1 219 ? -2.046 21.117 -6.038 1.00 94.88 219 ILE A CA 1
ATOM 1874 C C . ILE A 1 219 ? -1.435 21.159 -7.440 1.00 94.88 219 ILE A C 1
ATOM 1876 O O . ILE A 1 219 ? -1.428 20.162 -8.167 1.00 94.88 219 ILE A O 1
ATOM 1880 N N . ASP A 1 220 ? -0.828 22.293 -7.796 1.00 92.19 220 ASP A N 1
ATOM 1881 C CA . ASP A 1 220 ? -0.001 22.391 -8.999 1.00 92.19 220 ASP A CA 1
ATOM 1882 C C . ASP A 1 220 ? 1.344 21.678 -8.798 1.00 92.19 220 ASP A C 1
ATOM 1884 O O . ASP A 1 220 ? 2.352 22.253 -8.395 1.00 92.19 220 ASP A O 1
ATOM 1888 N N . SER A 1 221 ? 1.341 20.380 -9.088 1.00 90.44 221 SER A N 1
ATOM 1889 C CA . SER A 1 221 ? 2.542 19.537 -9.059 1.00 90.44 221 SER A CA 1
ATOM 1890 C C . SER A 1 221 ? 3.428 19.666 -10.309 1.00 90.44 221 SER A C 1
ATOM 1892 O O . SER A 1 221 ? 4.424 18.955 -10.405 1.00 90.44 221 SER A O 1
ATOM 1894 N N . SER A 1 222 ? 3.097 20.524 -11.286 1.00 87.44 222 SER A N 1
ATOM 1895 C CA . SER A 1 222 ? 3.905 20.662 -12.515 1.00 87.44 222 SER A CA 1
ATOM 1896 C C . SER A 1 222 ? 5.305 21.229 -12.253 1.00 87.44 222 SER A C 1
ATOM 1898 O O . SER A 1 222 ? 6.234 20.985 -13.022 1.00 87.44 222 SER A O 1
ATOM 1900 N N . VAL A 1 223 ? 5.456 21.938 -11.133 1.00 85.31 223 VAL A N 1
ATOM 1901 C CA . VAL A 1 223 ? 6.718 22.516 -10.658 1.00 85.31 223 VAL A CA 1
ATOM 1902 C C . VAL A 1 223 ? 7.547 21.554 -9.800 1.00 85.31 223 VAL A C 1
ATOM 1904 O O . VAL A 1 223 ? 8.651 21.905 -9.388 1.00 85.31 223 VAL A O 1
ATOM 1907 N N . TYR A 1 224 ? 7.035 20.355 -9.501 1.00 88.81 224 TYR A N 1
ATOM 1908 C CA . TYR A 1 224 ? 7.735 19.389 -8.654 1.00 88.81 224 TYR A CA 1
ATOM 1909 C C . TYR A 1 224 ? 8.794 18.637 -9.458 1.00 88.81 224 TYR A C 1
ATOM 1911 O O . TYR A 1 224 ? 8.585 18.260 -10.614 1.00 88.81 224 TYR A O 1
ATOM 1919 N N . ALA A 1 225 ? 9.938 18.359 -8.831 1.00 84.38 225 ALA A N 1
ATOM 1920 C CA . ALA A 1 225 ? 10.905 17.444 -9.416 1.00 84.38 225 ALA A CA 1
ATOM 1921 C C . ALA A 1 225 ? 10.322 16.022 -9.452 1.00 84.38 225 ALA A C 1
ATOM 1923 O O . ALA A 1 225 ? 9.529 15.629 -8.598 1.00 84.38 225 ALA A O 1
ATOM 1924 N N . LYS A 1 226 ? 10.766 15.200 -10.409 1.00 77.94 226 LYS A N 1
ATOM 1925 C CA . LYS A 1 226 ? 10.276 13.819 -10.576 1.00 77.94 226 LYS A CA 1
ATOM 1926 C C . LYS A 1 226 ? 10.394 12.972 -9.299 1.00 77.94 226 LYS A C 1
ATOM 1928 O O . LYS A 1 226 ? 9.536 12.138 -9.021 1.00 77.94 226 LYS A O 1
ATOM 1933 N N . GLU A 1 227 ? 11.453 13.191 -8.521 1.00 71.62 227 GLU A N 1
ATOM 1934 C CA . GLU A 1 227 ? 11.699 12.507 -7.243 1.00 71.62 227 GLU A CA 1
ATOM 1935 C C . GLU A 1 227 ? 10.672 12.876 -6.157 1.00 71.62 227 GLU A C 1
ATOM 1937 O O . GLU A 1 227 ? 10.392 12.065 -5.272 1.00 71.62 227 GLU A O 1
ATOM 1942 N N . ASP A 1 228 ? 10.064 14.056 -6.273 1.00 82.94 228 ASP A N 1
ATOM 1943 C CA . ASP A 1 228 ? 9.210 14.691 -5.268 1.00 82.94 228 ASP A CA 1
ATOM 1944 C C . ASP A 1 228 ? 7.713 14.437 -5.528 1.00 82.94 228 ASP A C 1
ATOM 1946 O O . ASP A 1 228 ? 6.857 14.686 -4.676 1.00 82.94 228 ASP A O 1
ATOM 1950 N N . MET A 1 229 ? 7.391 13.838 -6.681 1.00 89.75 229 MET A N 1
ATOM 1951 C CA . MET A 1 229 ? 6.024 13.603 -7.155 1.00 89.75 229 MET A CA 1
ATOM 1952 C C . MET A 1 229 ? 5.178 12.722 -6.235 1.00 89.75 229 MET A C 1
ATOM 1954 O O . MET A 1 229 ? 3.960 12.768 -6.323 1.00 89.75 229 MET A O 1
ATOM 1958 N N . ARG A 1 230 ? 5.774 11.957 -5.316 1.00 91.81 230 ARG A N 1
ATOM 1959 C CA . ARG A 1 230 ? 5.114 10.888 -4.537 1.00 91.81 230 ARG A CA 1
ATOM 1960 C C . ARG A 1 230 ? 4.183 11.367 -3.411 1.00 91.81 230 ARG A C 1
ATOM 1962 O O . ARG A 1 230 ? 3.810 10.571 -2.546 1.00 91.81 230 ARG A O 1
ATOM 1969 N N . PHE A 1 231 ? 3.806 12.643 -3.404 1.00 93.88 231 PHE A N 1
ATOM 1970 C CA . PHE A 1 231 ? 3.085 13.283 -2.304 1.00 93.88 231 PHE A CA 1
ATOM 1971 C C . PHE A 1 231 ? 1.732 12.638 -1.992 1.00 93.88 231 PHE A C 1
ATOM 1973 O O . PHE A 1 231 ? 1.425 12.392 -0.826 1.00 93.88 231 PHE A O 1
ATOM 1980 N N . LEU A 1 232 ? 0.949 12.253 -3.007 1.00 96.81 232 LEU A N 1
ATOM 1981 C CA . LEU A 1 232 ? -0.349 11.599 -2.782 1.00 96.81 232 LEU A CA 1
ATOM 1982 C C . LEU A 1 232 ? -0.202 10.197 -2.176 1.00 96.81 232 LEU A C 1
ATOM 1984 O O . LEU A 1 232 ? -1.060 9.775 -1.405 1.00 96.81 232 LEU A O 1
ATOM 1988 N N . GLY A 1 233 ? 0.894 9.491 -2.466 1.00 95.94 233 GLY A N 1
ATOM 1989 C CA . GLY A 1 233 ? 1.225 8.229 -1.802 1.00 95.94 233 GLY A CA 1
ATOM 1990 C C . GLY A 1 233 ? 1.459 8.406 -0.297 1.00 95.94 233 GLY A C 1
ATOM 1991 O O . GLY A 1 233 ? 0.908 7.642 0.498 1.00 95.94 233 GLY A O 1
ATOM 1992 N N . TYR A 1 234 ? 2.217 9.440 0.092 1.00 95.44 234 TYR A N 1
ATOM 1993 C CA . TYR A 1 234 ? 2.477 9.778 1.498 1.00 95.44 234 TYR A CA 1
ATOM 1994 C C . TYR A 1 234 ? 1.220 10.259 2.231 1.00 95.44 234 TYR A C 1
ATOM 1996 O O . TYR A 1 234 ? 0.940 9.811 3.345 1.00 95.44 234 TYR A O 1
ATOM 2004 N N . LEU A 1 235 ? 0.426 11.127 1.599 1.00 97.56 235 LEU A N 1
ATOM 2005 C CA . LEU A 1 235 ? -0.860 11.562 2.150 1.00 97.56 235 LEU A CA 1
ATOM 2006 C C . LEU A 1 235 ? -1.848 10.393 2.262 1.00 97.56 235 LEU A C 1
ATOM 2008 O O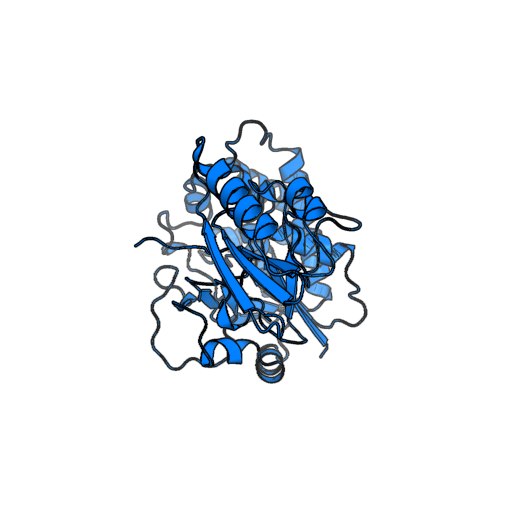 . LEU A 1 235 ? -2.627 10.342 3.210 1.00 97.56 235 LEU A O 1
ATOM 2012 N N . GLY A 1 236 ? -1.762 9.402 1.371 1.00 98.06 236 GLY A N 1
ATOM 2013 C CA . GLY A 1 236 ? -2.504 8.147 1.481 1.00 98.06 236 GLY A CA 1
ATOM 2014 C C . GLY A 1 236 ? -2.271 7.409 2.802 1.00 98.06 236 GLY A C 1
ATOM 2015 O O . GLY A 1 236 ? -3.231 6.918 3.392 1.00 98.06 236 GLY A O 1
ATOM 2016 N N . GLU A 1 237 ? -1.042 7.404 3.329 1.00 97.31 237 GLU A N 1
ATOM 2017 C CA . GLU A 1 237 ? -0.734 6.754 4.616 1.00 97.31 237 GLU A CA 1
ATOM 2018 C C . GLU A 1 237 ? -1.365 7.510 5.799 1.00 97.31 237 GLU A C 1
ATOM 2020 O O . GLU A 1 237 ? -1.852 6.910 6.767 1.00 97.31 237 GLU A O 1
ATOM 2025 N N . CYS A 1 238 ? -1.422 8.842 5.702 1.00 97.62 238 CYS A N 1
ATOM 2026 C CA . CYS A 1 238 ? -2.132 9.683 6.666 1.00 97.62 238 CYS A CA 1
ATOM 2027 C C . CYS A 1 238 ? -3.643 9.409 6.615 1.00 97.62 238 CYS A C 1
ATOM 2029 O O . CYS A 1 238 ? -4.270 9.188 7.651 1.00 97.62 238 CYS A O 1
ATOM 2031 N N . LEU A 1 239 ? -4.220 9.346 5.412 1.00 98.69 239 LEU A N 1
ATOM 2032 C CA . LEU A 1 239 ? -5.641 9.062 5.202 1.00 98.69 239 LEU A CA 1
ATOM 2033 C C . LEU A 1 239 ? -6.035 7.658 5.664 1.00 98.69 239 LEU A C 1
ATOM 2035 O O . LEU A 1 239 ? -7.098 7.506 6.267 1.00 98.69 239 LEU A O 1
ATOM 2039 N N . LEU A 1 240 ? -5.180 6.650 5.456 1.00 98.62 240 LEU A N 1
ATOM 2040 C CA . LEU A 1 240 ? -5.369 5.324 6.044 1.00 98.62 240 LEU A CA 1
ATOM 2041 C C . LEU A 1 240 ? -5.461 5.435 7.566 1.00 98.62 240 LEU A C 1
ATOM 2043 O O . LEU A 1 240 ? -6.415 4.947 8.163 1.00 98.62 240 LEU A O 1
ATOM 2047 N N . THR A 1 241 ? -4.509 6.123 8.194 1.00 98.25 241 THR A N 1
ATOM 2048 C CA . THR A 1 241 ? -4.467 6.261 9.655 1.00 98.25 241 THR A CA 1
ATOM 2049 C C . THR A 1 241 ? -5.710 6.969 10.202 1.00 98.25 241 THR A C 1
ATOM 2051 O O . THR A 1 241 ? -6.313 6.493 11.167 1.00 98.25 241 THR A O 1
ATOM 2054 N N . ILE A 1 242 ? -6.155 8.048 9.554 1.00 98.44 242 ILE A N 1
ATOM 2055 C CA . ILE A 1 242 ? -7.392 8.760 9.903 1.00 98.44 242 ILE A CA 1
ATOM 2056 C C . ILE A 1 242 ? -8.612 7.835 9.774 1.00 98.44 242 ILE A C 1
ATOM 2058 O O . ILE A 1 242 ? -9.436 7.769 10.690 1.00 98.44 242 ILE A O 1
ATOM 2062 N N . PHE A 1 243 ? -8.721 7.089 8.670 1.00 98.75 243 PHE A N 1
ATOM 2063 C CA . PHE A 1 243 ? -9.826 6.156 8.442 1.00 98.75 243 PHE A CA 1
ATOM 2064 C C . PHE A 1 243 ? -9.867 5.047 9.493 1.00 98.75 243 PHE A C 1
ATOM 2066 O O . PHE A 1 243 ? -10.917 4.783 10.076 1.00 98.75 243 PHE A O 1
ATOM 2073 N N . ILE A 1 244 ? -8.723 4.440 9.794 1.00 98.31 244 ILE A N 1
ATOM 2074 C CA . ILE A 1 244 ? -8.609 3.409 10.824 1.00 98.31 244 ILE A CA 1
ATOM 2075 C C . ILE A 1 244 ? -8.980 3.955 12.201 1.00 98.31 244 ILE A C 1
ATOM 2077 O O . ILE A 1 244 ? -9.765 3.327 12.908 1.00 98.31 244 ILE A O 1
ATOM 2081 N N . THR A 1 245 ? -8.498 5.149 12.549 1.00 98.06 245 THR A N 1
ATOM 2082 C CA . THR A 1 245 ? -8.848 5.815 13.811 1.00 98.06 245 THR A CA 1
ATOM 2083 C C . THR A 1 245 ? -10.361 6.016 13.911 1.00 98.06 245 THR A C 1
ATOM 2085 O O . THR A 1 245 ? -10.972 5.699 14.931 1.00 98.06 245 THR A O 1
ATOM 2088 N N . TYR A 1 246 ? -11.000 6.470 12.827 1.00 98.50 246 TYR A N 1
ATOM 2089 C CA . TYR A 1 246 ? -12.455 6.596 12.765 1.00 98.50 246 TYR A CA 1
ATOM 2090 C C . TYR A 1 246 ? -13.159 5.251 12.988 1.00 98.50 246 TYR A C 1
ATOM 2092 O O . TYR A 1 246 ? -14.104 5.177 13.773 1.00 98.50 246 TYR A O 1
ATOM 2100 N N . LYS A 1 247 ? -12.682 4.170 12.362 1.00 98.38 247 LYS A N 1
ATOM 2101 C CA . LYS A 1 247 ? -13.259 2.827 12.517 1.00 98.38 247 LYS A CA 1
ATOM 2102 C C . LYS A 1 247 ? -13.084 2.243 13.914 1.00 98.38 247 LYS A C 1
ATOM 2104 O O . LYS A 1 247 ? -14.039 1.676 14.442 1.00 98.38 247 LYS A O 1
ATOM 2109 N N . GLN A 1 248 ? -11.934 2.450 14.549 1.00 96.38 248 GLN A N 1
ATOM 2110 C CA . GLN A 1 248 ? -11.696 2.034 15.934 1.00 96.38 248 GLN A CA 1
ATOM 2111 C C . GLN A 1 248 ? -12.674 2.706 16.905 1.00 96.38 248 GLN A C 1
ATOM 2113 O O . GLN A 1 248 ? -13.257 2.030 17.750 1.00 96.38 248 GLN A O 1
ATOM 2118 N N . ILE A 1 249 ? -12.928 4.012 16.745 1.00 96.94 249 ILE A N 1
ATOM 2119 C CA . ILE A 1 249 ? -13.909 4.749 17.566 1.00 96.94 249 ILE A CA 1
ATOM 2120 C C . ILE A 1 249 ? -15.316 4.139 17.450 1.00 96.94 249 ILE A C 1
ATOM 2122 O O . ILE A 1 249 ? -16.087 4.198 18.404 1.00 96.94 249 ILE A O 1
ATOM 2126 N N . HIS A 1 250 ? -15.639 3.545 16.300 1.00 97.56 250 HIS A N 1
ATOM 2127 C CA . HIS A 1 250 ? -16.937 2.931 16.012 1.00 97.56 250 HIS A CA 1
ATOM 2128 C C . HIS A 1 250 ? -16.947 1.406 16.222 1.00 97.56 250 HIS A C 1
ATOM 2130 O O . HIS A 1 250 ? -17.842 0.725 15.730 1.00 97.56 250 HIS A O 1
ATOM 2136 N N . GLY A 1 251 ? -15.976 0.863 16.966 1.00 97.25 251 GLY A N 1
ATOM 2137 C CA . GLY A 1 251 ? -16.003 -0.523 17.444 1.00 97.25 251 GLY A CA 1
ATOM 2138 C C . GLY A 1 251 ? -15.600 -1.587 16.420 1.00 97.25 251 GLY A C 1
ATOM 2139 O O . GLY A 1 251 ? -15.851 -2.767 16.653 1.00 97.25 251 GLY A O 1
ATOM 2140 N N . VAL A 1 252 ? -14.975 -1.200 15.304 1.00 98.06 252 VAL A N 1
ATOM 2141 C CA . VAL A 1 252 ? -14.426 -2.154 14.326 1.00 98.06 252 VAL A CA 1
ATOM 2142 C C . VAL A 1 252 ? -13.265 -2.932 14.952 1.00 98.06 252 VAL A C 1
ATOM 2144 O O . VAL A 1 252 ? -12.369 -2.336 15.552 1.00 98.06 252 VAL A O 1
ATOM 2147 N N . LYS A 1 253 ? -13.261 -4.263 14.805 1.00 97.50 253 LYS A N 1
ATOM 2148 C CA . LYS A 1 253 ? -12.219 -5.139 15.359 1.00 97.50 253 LYS A CA 1
ATOM 2149 C C . LYS A 1 253 ? -10.962 -5.077 14.501 1.00 97.50 253 LYS A C 1
ATOM 2151 O O . LYS A 1 253 ? -10.995 -5.427 13.319 1.00 97.50 253 LYS A O 1
ATOM 2156 N N . ILE A 1 254 ? -9.857 -4.639 15.100 1.00 97.31 254 ILE A N 1
ATOM 2157 C CA . ILE A 1 254 ? -8.582 -4.465 14.404 1.00 97.31 254 ILE A CA 1
ATOM 2158 C C . ILE A 1 254 ? -7.513 -5.358 15.013 1.00 97.31 254 ILE A C 1
ATOM 2160 O O . ILE A 1 254 ? -7.265 -5.316 16.218 1.00 97.31 254 ILE A O 1
ATOM 2164 N N . LYS A 1 255 ? -6.829 -6.100 14.145 1.00 97.50 255 LYS A N 1
ATOM 2165 C CA . LYS A 1 255 ? -5.629 -6.860 14.475 1.00 97.50 255 LYS A CA 1
ATOM 2166 C C . LYS A 1 255 ? -4.403 -6.180 13.899 1.00 97.50 255 LYS A C 1
ATOM 2168 O O . LYS A 1 255 ? -4.309 -5.944 12.699 1.00 97.50 255 LYS A O 1
ATOM 2173 N N . GLU A 1 256 ? -3.428 -5.918 14.751 1.00 97.25 256 GLU A N 1
ATOM 2174 C CA . GLU A 1 256 ? -2.117 -5.465 14.311 1.00 97.25 256 GLU A CA 1
ATOM 2175 C C . GLU A 1 256 ? -1.154 -6.644 14.190 1.00 97.25 256 GLU A C 1
ATOM 2177 O O . GLU A 1 256 ? -1.090 -7.505 15.068 1.00 97.25 256 GLU A O 1
ATOM 2182 N N . MET A 1 257 ? -0.386 -6.672 13.105 1.00 96.31 257 MET A N 1
ATOM 2183 C CA . MET A 1 257 ? 0.577 -7.725 12.808 1.00 96.31 257 MET A CA 1
ATOM 2184 C C . MET A 1 257 ? 1.953 -7.155 12.487 1.00 96.31 257 MET A C 1
ATOM 2186 O O . MET A 1 257 ? 2.104 -6.071 11.919 1.00 96.31 257 MET A O 1
ATOM 2190 N N . GLU A 1 258 ? 2.980 -7.928 12.822 1.00 96.19 258 GLU A N 1
ATOM 2191 C CA . GLU A 1 258 ? 4.333 -7.638 12.369 1.00 96.19 258 GLU A CA 1
ATOM 2192 C C . GLU A 1 258 ? 4.416 -7.770 10.843 1.00 96.19 258 GLU A C 1
ATOM 2194 O O . GLU A 1 258 ? 3.734 -8.592 10.221 1.00 96.19 258 GLU A O 1
ATOM 2199 N N . ILE A 1 259 ? 5.292 -6.974 10.236 1.00 96.81 259 ILE A N 1
ATOM 2200 C CA . ILE A 1 259 ? 5.593 -7.069 8.808 1.00 96.81 259 ILE A CA 1
ATOM 2201 C C . ILE A 1 259 ? 7.079 -7.332 8.606 1.00 96.81 259 ILE A C 1
ATOM 2203 O O . ILE A 1 259 ? 7.914 -7.083 9.477 1.00 96.81 259 ILE A O 1
ATOM 2207 N N . SER A 1 260 ? 7.409 -7.833 7.430 1.00 96.75 260 SER A N 1
ATOM 2208 C CA . SER A 1 260 ? 8.772 -7.942 6.939 1.00 96.75 260 SER A CA 1
ATOM 2209 C C . SER A 1 260 ? 9.121 -6.765 6.044 1.00 96.75 260 SER A C 1
ATOM 2211 O O . SER A 1 260 ? 8.263 -6.219 5.354 1.00 96.75 260 SER A O 1
ATOM 2213 N N . PHE A 1 261 ? 10.403 -6.431 6.016 1.00 96.88 261 PHE A N 1
ATOM 2214 C CA . PHE A 1 261 ? 11.052 -5.703 4.940 1.00 96.88 261 PHE A CA 1
ATOM 2215 C C . PHE A 1 261 ? 12.131 -6.609 4.349 1.00 96.88 261 PHE A C 1
ATOM 2217 O O . PHE A 1 261 ? 13.019 -7.063 5.075 1.00 96.88 261 PHE A O 1
ATOM 2224 N N . LEU A 1 262 ? 12.026 -6.890 3.057 1.00 94.00 262 LEU A N 1
ATOM 2225 C CA . LEU A 1 262 ? 12.933 -7.762 2.327 1.00 94.00 262 LEU A CA 1
ATOM 2226 C C . LEU A 1 262 ? 13.931 -6.910 1.532 1.00 94.00 262 LEU A C 1
ATOM 2228 O O . LEU A 1 262 ? 13.530 -6.070 0.728 1.00 94.00 262 LEU A O 1
ATOM 2232 N N . GLU A 1 263 ? 15.223 -7.097 1.795 1.00 89.94 263 GLU A N 1
ATOM 2233 C CA . GLU A 1 263 ? 16.300 -6.315 1.173 1.00 89.94 263 GLU A CA 1
ATOM 2234 C C . GLU A 1 263 ? 16.555 -6.751 -0.268 1.00 89.94 263 GLU A C 1
ATOM 2236 O O . GLU A 1 263 ? 16.647 -5.898 -1.148 1.00 89.94 263 GLU A O 1
ATOM 2241 N N . ASN A 1 264 ? 16.609 -8.064 -0.504 1.00 83.06 264 ASN A N 1
ATOM 2242 C CA . ASN A 1 264 ? 16.756 -8.651 -1.827 1.00 83.06 264 ASN A CA 1
ATOM 2243 C C . ASN A 1 264 ? 15.473 -9.403 -2.236 1.00 83.06 264 ASN A C 1
ATOM 2245 O O . ASN A 1 264 ? 15.090 -10.399 -1.613 1.00 83.06 264 ASN A O 1
ATOM 2249 N N . THR A 1 265 ? 14.825 -8.912 -3.296 1.00 82.44 265 THR A N 1
ATOM 2250 C CA . THR A 1 265 ? 13.647 -9.511 -3.951 1.00 82.44 265 THR A CA 1
ATOM 2251 C C . THR A 1 265 ? 13.949 -10.045 -5.350 1.00 82.44 265 THR A C 1
ATOM 2253 O O . THR A 1 265 ? 13.018 -10.276 -6.131 1.00 82.44 265 THR A O 1
ATOM 2256 N N . ASP A 1 266 ? 15.227 -10.186 -5.689 1.00 72.62 266 ASP A N 1
ATOM 2257 C CA . ASP A 1 266 ? 15.679 -10.620 -7.000 1.00 72.62 266 ASP A CA 1
ATOM 2258 C C . ASP A 1 266 ? 15.092 -11.988 -7.335 1.00 72.62 266 ASP A C 1
ATOM 2260 O O . ASP A 1 266 ? 14.807 -12.833 -6.476 1.00 72.62 266 ASP A O 1
ATOM 2264 N N . ILE A 1 267 ? 14.878 -12.196 -8.628 1.00 67.88 267 ILE A N 1
ATOM 2265 C CA . ILE A 1 267 ? 14.482 -13.500 -9.126 1.00 67.88 267 ILE A CA 1
ATOM 2266 C C . ILE A 1 267 ? 15.714 -14.390 -9.044 1.00 67.88 267 ILE A C 1
ATOM 2268 O O . ILE A 1 267 ? 16.732 -14.116 -9.673 1.00 67.88 267 ILE A O 1
ATOM 2272 N N . ASP A 1 268 ? 15.605 -15.471 -8.281 1.00 59.41 268 ASP A N 1
ATOM 2273 C CA . ASP A 1 268 ? 16.582 -16.544 -8.339 1.00 59.41 268 ASP A CA 1
ATOM 2274 C C . ASP A 1 268 ? 16.560 -17.139 -9.755 1.00 59.41 268 ASP A C 1
ATOM 2276 O O . ASP A 1 268 ? 15.607 -17.809 -10.157 1.00 59.41 268 ASP A O 1
ATOM 2280 N N . ILE A 1 269 ? 17.607 -16.841 -10.523 1.00 53.25 269 ILE A N 1
ATOM 2281 C CA . ILE A 1 269 ? 17.771 -17.231 -11.929 1.00 53.25 269 ILE A CA 1
ATO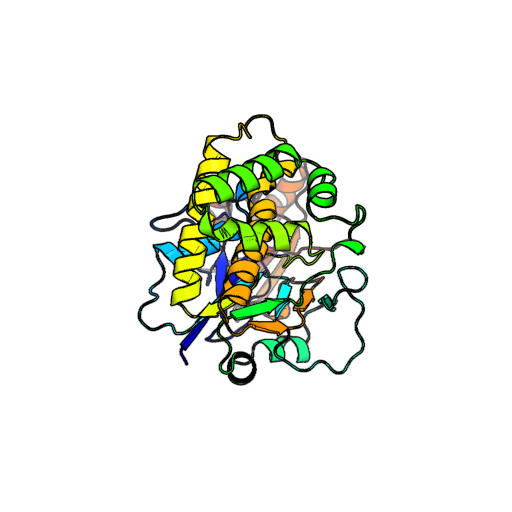M 2282 C C . ILE A 1 269 ? 17.736 -18.755 -12.091 1.00 53.25 269 ILE A C 1
ATOM 2284 O O . ILE A 1 269 ? 17.369 -19.253 -13.154 1.00 53.25 269 ILE A O 1
ATOM 2288 N N . SER A 1 270 ? 18.041 -19.517 -11.034 1.00 46.66 270 SER A N 1
ATOM 2289 C CA . SER A 1 270 ? 17.898 -20.977 -11.051 1.00 46.66 270 SER A CA 1
ATOM 2290 C C . SER A 1 270 ? 16.446 -21.442 -11.246 1.00 46.66 270 SER A C 1
ATOM 2292 O O . SER A 1 270 ? 16.215 -22.592 -11.614 1.00 46.66 270 SER A O 1
ATOM 2294 N N . GLN A 1 271 ? 15.464 -20.557 -11.033 1.00 42.38 271 GLN A N 1
ATOM 2295 C CA . GLN A 1 271 ? 14.037 -20.821 -11.241 1.00 42.38 271 GLN A CA 1
ATOM 2296 C C . GLN A 1 271 ? 13.549 -20.459 -12.644 1.00 42.38 271 GLN A C 1
ATOM 2298 O O . GLN A 1 271 ? 12.392 -20.731 -12.973 1.00 42.38 271 GLN A O 1
ATOM 2303 N N . CYS A 1 272 ? 14.396 -19.845 -13.472 1.00 47.84 272 CYS A N 1
ATOM 2304 C CA . CYS A 1 272 ? 14.084 -19.626 -14.873 1.00 47.84 272 CYS A CA 1
ATOM 2305 C C . CYS A 1 272 ? 14.008 -20.985 -15.584 1.00 47.84 272 CYS A C 1
ATOM 2307 O O . CYS A 1 272 ? 14.930 -21.798 -15.524 1.00 47.84 272 CYS A O 1
ATOM 2309 N N . SER A 1 273 ? 12.879 -21.255 -16.239 1.00 47.00 273 SER A N 1
ATOM 2310 C CA . SER A 1 273 ? 12.712 -22.458 -17.047 1.00 47.00 273 SER A CA 1
ATOM 2311 C C . SER A 1 273 ? 13.507 -22.295 -18.336 1.00 47.00 273 SER A C 1
ATOM 2313 O O . SER A 1 273 ? 13.067 -21.611 -19.258 1.00 47.00 273 SER A O 1
ATOM 2315 N N . PHE A 1 274 ? 14.678 -22.914 -18.382 1.00 56.44 274 PHE A N 1
ATOM 2316 C CA . PHE A 1 274 ? 15.441 -23.055 -19.613 1.00 56.44 274 PHE A CA 1
ATOM 2317 C C . PHE A 1 274 ? 14.818 -24.157 -20.465 1.00 56.44 274 PHE A C 1
ATOM 2319 O O . PHE A 1 274 ? 14.319 -25.157 -19.941 1.00 56.44 274 PHE A O 1
ATOM 2326 N N . SER A 1 275 ? 14.842 -23.981 -21.780 1.00 56.97 275 SER A N 1
ATOM 2327 C CA . SER A 1 275 ? 14.454 -25.049 -22.694 1.00 56.97 275 SER A CA 1
ATOM 2328 C C . SER A 1 275 ? 15.365 -26.276 -22.506 1.00 56.97 275 SER A C 1
ATOM 2330 O O . SER A 1 275 ? 16.514 -26.169 -22.067 1.00 56.97 275 SER A O 1
ATOM 2332 N N . ASN A 1 276 ? 14.869 -27.464 -22.864 1.00 58.41 276 ASN A N 1
ATOM 2333 C CA . ASN A 1 276 ? 15.670 -28.698 -22.894 1.00 58.41 276 ASN A CA 1
ATOM 2334 C C . ASN A 1 276 ? 16.641 -28.740 -24.094 1.00 58.41 276 ASN A C 1
ATOM 2336 O O . ASN A 1 276 ? 17.023 -29.824 -24.535 1.00 58.41 276 ASN A O 1
ATOM 2340 N N . SER A 1 277 ? 17.018 -27.589 -24.661 1.00 61.84 277 SER A N 1
ATOM 2341 C CA . SER A 1 277 ? 18.007 -27.542 -25.732 1.00 61.84 277 SER A CA 1
ATOM 2342 C C . SER A 1 277 ? 19.344 -28.096 -25.235 1.00 61.84 277 SER A C 1
ATOM 2344 O O . SER A 1 277 ? 19.759 -27.884 -24.091 1.00 61.84 277 SER A O 1
ATOM 2346 N N . SER A 1 278 ? 20.023 -28.842 -26.105 1.00 65.25 278 SER A N 1
ATOM 2347 C CA . SER A 1 278 ? 21.302 -29.475 -25.777 1.00 65.25 278 SER A CA 1
ATOM 2348 C C . SER A 1 278 ? 22.444 -28.460 -25.665 1.00 65.25 278 SER A C 1
ATOM 2350 O O . SER A 1 278 ? 23.455 -28.758 -25.034 1.00 65.25 278 SER A O 1
ATOM 2352 N N . TYR A 1 279 ? 22.284 -27.263 -26.245 1.00 77.56 279 TYR A N 1
ATOM 2353 C CA . TYR A 1 279 ? 23.328 -26.245 -26.324 1.00 77.56 279 TYR A CA 1
ATOM 2354 C C . TYR A 1 279 ? 22.823 -24.892 -25.822 1.00 77.56 279 TYR A C 1
ATOM 2356 O O . TYR A 1 279 ? 21.877 -24.317 -26.361 1.00 77.56 279 TYR A O 1
ATOM 2364 N N . LYS A 1 280 ? 23.485 -24.373 -24.786 1.00 83.06 280 LYS A N 1
ATOM 2365 C CA . LYS A 1 280 ? 23.151 -23.097 -24.147 1.00 83.06 280 LYS A CA 1
ATOM 2366 C C . LYS A 1 280 ? 24.310 -22.128 -24.303 1.00 83.06 280 LYS A C 1
ATOM 2368 O O . LYS A 1 280 ? 25.445 -22.470 -23.981 1.00 83.06 280 LYS A O 1
ATOM 2373 N N . ILE A 1 281 ? 24.015 -20.925 -24.778 1.00 82.75 281 ILE A N 1
ATOM 2374 C CA . ILE A 1 281 ? 24.983 -19.837 -24.920 1.00 82.75 281 ILE A CA 1
ATOM 2375 C C . ILE A 1 281 ? 24.574 -18.752 -23.935 1.00 82.75 281 ILE A C 1
ATOM 2377 O O . ILE A 1 281 ? 23.488 -18.194 -24.053 1.00 82.75 281 ILE A O 1
ATOM 2381 N N . VAL A 1 282 ? 25.420 -18.474 -22.946 1.00 83.88 282 VAL A N 1
ATOM 2382 C CA . VAL A 1 282 ? 25.122 -17.497 -21.893 1.00 83.88 282 VAL A CA 1
ATOM 2383 C C . VAL A 1 282 ? 25.982 -16.258 -22.092 1.00 83.88 282 VAL A C 1
ATOM 2385 O O . VAL A 1 282 ? 27.205 -16.357 -22.152 1.00 83.88 282 VAL A O 1
ATOM 2388 N N . LEU A 1 283 ? 25.341 -15.095 -22.170 1.00 84.12 283 LEU A N 1
ATOM 2389 C CA . LEU A 1 283 ? 25.989 -13.797 -22.321 1.00 84.12 283 LEU A CA 1
ATOM 2390 C C . LEU A 1 283 ? 25.606 -12.880 -21.162 1.00 84.12 283 LEU A C 1
ATOM 2392 O O . LEU A 1 283 ? 24.469 -12.893 -20.695 1.00 84.12 283 LEU A O 1
ATOM 2396 N N . PHE A 1 284 ? 26.550 -12.047 -20.738 1.00 82.94 284 PHE A N 1
ATOM 2397 C CA . PHE A 1 284 ? 26.315 -10.963 -19.791 1.00 82.94 284 PHE A CA 1
ATOM 2398 C C . PHE A 1 284 ? 26.653 -9.653 -20.480 1.00 82.94 284 PHE A C 1
ATOM 2400 O O . PHE A 1 284 ? 27.737 -9.509 -21.047 1.00 82.94 284 PHE A O 1
ATOM 2407 N N . HIS A 1 285 ? 25.737 -8.695 -20.427 1.00 79.44 285 HIS A N 1
ATOM 2408 C CA . HIS A 1 285 ? 25.964 -7.379 -20.993 1.00 79.44 285 HIS A CA 1
ATOM 2409 C C . HIS A 1 285 ? 25.420 -6.296 -20.073 1.00 79.44 285 HIS A C 1
ATOM 2411 O O . HIS A 1 285 ? 24.249 -6.293 -19.704 1.00 79.44 285 HIS A O 1
ATOM 2417 N N . LYS A 1 286 ? 26.283 -5.355 -19.710 1.00 77.88 286 LYS A N 1
ATOM 2418 C CA . LYS A 1 286 ? 25.901 -4.173 -18.950 1.00 77.88 286 LYS A CA 1
ATOM 2419 C C . LYS A 1 286 ? 25.763 -3.012 -19.928 1.00 77.88 286 LYS A C 1
ATOM 2421 O O . LYS A 1 286 ? 26.760 -2.569 -20.487 1.00 77.88 286 LYS A O 1
ATOM 2426 N N . PHE A 1 287 ? 24.542 -2.531 -20.115 1.00 71.62 287 PHE A N 1
ATOM 2427 C CA . PHE A 1 287 ? 24.276 -1.294 -20.829 1.00 71.62 287 PHE A CA 1
ATOM 2428 C C . PHE A 1 287 ? 24.786 -0.111 -20.006 1.00 71.62 287 PHE A C 1
ATOM 2430 O O . PHE A 1 287 ? 24.434 0.048 -18.832 1.00 71.62 287 PHE A O 1
ATOM 2437 N N . GLU A 1 288 ? 25.611 0.720 -20.633 1.00 69.69 288 GLU A N 1
ATOM 2438 C CA . GLU A 1 288 ? 26.120 1.975 -20.082 1.00 69.69 288 GLU A CA 1
ATOM 2439 C C . GLU A 1 288 ? 25.925 3.098 -21.112 1.00 69.69 288 GLU A C 1
ATOM 2441 O O . GLU A 1 288 ? 25.711 2.851 -22.304 1.00 69.69 288 GLU A O 1
ATOM 2446 N N . ALA A 1 289 ? 25.961 4.354 -20.660 1.00 56.97 289 ALA A N 1
ATOM 2447 C CA . ALA A 1 289 ? 25.871 5.498 -21.560 1.00 56.97 289 ALA A CA 1
ATOM 2448 C C . ALA A 1 289 ? 27.119 5.549 -22.465 1.00 56.97 289 ALA A C 1
ATOM 2450 O O . ALA A 1 289 ? 28.229 5.758 -21.981 1.00 56.97 289 ALA A O 1
ATOM 2451 N N . GLY A 1 290 ? 26.943 5.350 -23.777 1.00 61.25 290 GLY A N 1
ATOM 2452 C CA . GLY A 1 290 ? 28.025 5.383 -24.769 1.00 61.25 290 GLY A CA 1
ATOM 2453 C C . GLY A 1 290 ? 27.894 4.326 -25.874 1.00 61.25 290 GLY A C 1
ATOM 2454 O O . GLY A 1 290 ? 26.873 3.655 -26.008 1.00 61.25 290 GLY A O 1
ATOM 2455 N N . PHE A 1 291 ? 28.950 4.171 -26.678 1.00 56.06 291 PHE A N 1
ATOM 2456 C CA . PHE A 1 291 ? 28.980 3.300 -27.867 1.00 56.06 291 PHE A CA 1
ATOM 2457 C C . PHE A 1 291 ? 29.152 1.796 -27.566 1.00 56.06 291 PHE A C 1
ATOM 2459 O O . PHE A 1 291 ? 29.112 0.977 -28.481 1.00 56.06 291 PHE A O 1
ATOM 2466 N N . TYR A 1 292 ? 29.317 1.395 -26.303 1.00 60.00 292 TYR A N 1
ATOM 2467 C CA . TYR A 1 292 ? 29.580 -0.006 -25.938 1.00 60.00 292 TYR A CA 1
ATOM 2468 C C . TYR A 1 292 ? 28.376 -0.941 -26.126 1.00 60.00 292 TYR A C 1
ATOM 2470 O O . TYR A 1 292 ? 28.544 -2.159 -26.180 1.00 60.00 292 TYR A O 1
ATOM 2478 N N . ASN A 1 293 ? 27.179 -0.387 -26.318 1.00 67.50 293 ASN A N 1
ATOM 2479 C CA . ASN A 1 293 ? 25.952 -1.165 -26.488 1.00 67.50 293 ASN A CA 1
ATOM 2480 C C . ASN A 1 293 ? 25.919 -1.924 -27.831 1.00 67.50 293 ASN A C 1
ATOM 2482 O O . ASN A 1 293 ? 25.283 -2.971 -27.920 1.00 67.50 293 ASN A O 1
ATOM 2486 N N . PHE A 1 294 ? 26.666 -1.469 -28.853 1.00 77.25 294 PHE A N 1
ATOM 2487 C CA . PHE A 1 294 ? 26.794 -2.160 -30.148 1.00 77.25 294 PHE A CA 1
ATOM 2488 C C . PHE A 1 294 ? 27.512 -3.512 -30.050 1.00 77.25 294 PHE A C 1
ATOM 2490 O O . PHE A 1 294 ? 27.272 -4.398 -30.870 1.00 77.25 294 PHE A O 1
ATOM 2497 N N . ALA A 1 295 ? 28.357 -3.701 -29.032 1.00 81.81 295 ALA A N 1
ATOM 2498 C CA . ALA A 1 295 ? 29.141 -4.921 -28.868 1.00 81.81 295 ALA A CA 1
ATOM 2499 C C . ALA A 1 295 ? 28.255 -6.159 -28.677 1.00 81.81 295 ALA A C 1
ATOM 2501 O O . ALA A 1 295 ? 28.569 -7.220 -29.214 1.00 81.81 295 ALA A O 1
ATOM 2502 N N . LEU A 1 296 ? 27.128 -6.018 -27.968 1.00 82.31 296 LEU A N 1
ATOM 2503 C CA . LEU A 1 296 ? 26.170 -7.109 -27.806 1.00 82.31 296 LEU A CA 1
ATOM 2504 C C . LEU A 1 296 ? 25.579 -7.519 -29.159 1.00 82.31 296 LEU A C 1
ATOM 2506 O O . LEU A 1 296 ? 25.563 -8.703 -29.481 1.00 82.31 296 LEU A O 1
ATOM 2510 N N . TYR A 1 297 ? 25.151 -6.549 -29.968 1.00 79.38 297 TYR A N 1
ATOM 2511 C CA . TYR A 1 297 ? 24.543 -6.800 -31.276 1.00 79.38 297 TYR A CA 1
ATOM 2512 C C . TYR A 1 297 ? 25.518 -7.474 -32.247 1.00 79.38 297 TYR A C 1
ATOM 2514 O O . TYR A 1 297 ? 25.159 -8.469 -32.871 1.00 79.38 297 TYR A O 1
ATOM 2522 N N . VAL A 1 298 ? 26.764 -6.993 -32.319 1.00 84.75 298 VAL A N 1
ATOM 2523 C CA . VAL A 1 298 ? 27.809 -7.590 -33.169 1.00 84.75 298 VAL A CA 1
ATOM 2524 C C . VAL A 1 298 ? 28.174 -8.996 -32.694 1.00 84.75 298 VAL A C 1
ATOM 2526 O O . VAL A 1 298 ? 28.284 -9.910 -33.508 1.00 84.75 298 VAL A O 1
ATOM 2529 N N . CYS A 1 299 ? 28.323 -9.194 -31.380 1.00 86.69 299 CYS A N 1
ATOM 2530 C CA . CYS A 1 299 ? 28.588 -10.509 -30.799 1.00 86.69 299 CYS A CA 1
ATOM 2531 C C . CYS A 1 299 ? 27.478 -11.502 -31.154 1.00 86.69 299 CYS A C 1
ATOM 2533 O O . CYS A 1 299 ? 27.759 -12.606 -31.615 1.00 86.69 299 CYS A O 1
ATOM 2535 N N . LEU A 1 300 ? 26.219 -11.092 -31.000 1.00 82.88 300 LEU A N 1
ATOM 2536 C CA . LEU A 1 300 ? 25.075 -11.922 -31.348 1.00 82.88 300 LEU A CA 1
ATOM 2537 C C . LEU A 1 300 ? 25.023 -12.230 -32.835 1.00 82.88 300 LEU A C 1
ATOM 2539 O O . LEU A 1 300 ? 24.866 -13.391 -33.183 1.00 82.88 300 LEU A O 1
ATOM 2543 N N . GLN A 1 301 ? 25.192 -11.229 -33.698 1.00 82.94 301 GLN A N 1
ATOM 2544 C CA . GLN A 1 301 ? 25.203 -11.433 -35.144 1.00 82.94 301 GLN A CA 1
ATOM 2545 C C . GLN A 1 301 ? 26.281 -12.445 -35.547 1.00 82.94 301 GLN A C 1
ATOM 2547 O O . GLN A 1 301 ? 25.992 -13.405 -36.254 1.00 82.94 301 GLN A O 1
ATOM 2552 N N . SER A 1 302 ? 27.493 -12.295 -35.009 1.00 86.81 302 SER A N 1
ATOM 2553 C CA . SER A 1 302 ? 28.591 -13.228 -35.253 1.00 86.81 302 SER A CA 1
ATOM 2554 C C . SER A 1 302 ? 28.278 -14.641 -34.758 1.00 86.81 302 SER A C 1
ATOM 2556 O O . SER A 1 302 ? 28.545 -15.601 -35.477 1.00 86.81 302 SER A O 1
ATOM 2558 N N . ILE A 1 303 ? 27.681 -14.792 -33.570 1.00 85.88 303 ILE A N 1
ATOM 2559 C CA . ILE A 1 303 ? 27.236 -16.102 -33.075 1.00 85.88 303 ILE A CA 1
ATOM 2560 C C . ILE A 1 303 ? 26.245 -16.711 -34.068 1.00 85.88 303 ILE A C 1
ATOM 2562 O O . ILE A 1 303 ? 26.468 -17.824 -34.527 1.00 85.88 303 ILE A O 1
ATOM 2566 N N . LEU A 1 304 ? 25.197 -15.970 -34.431 1.00 79.31 304 LEU A N 1
ATOM 2567 C CA . LEU A 1 304 ? 24.100 -16.429 -35.285 1.00 79.31 304 LEU A CA 1
ATOM 2568 C C . LEU A 1 304 ? 24.568 -16.859 -36.678 1.00 79.31 304 LEU A C 1
ATOM 2570 O O . LEU A 1 304 ? 24.095 -17.871 -37.186 1.00 79.31 304 LEU A O 1
ATOM 2574 N N . GLU A 1 305 ? 25.516 -16.133 -37.266 1.00 83.06 305 GLU A N 1
ATOM 2575 C CA . GLU A 1 305 ? 26.113 -16.458 -38.568 1.00 83.06 305 GLU A CA 1
ATOM 2576 C C . GLU A 1 305 ? 26.958 -17.740 -38.550 1.00 83.06 305 GLU A C 1
ATOM 2578 O O . GLU A 1 305 ? 27.210 -18.320 -39.603 1.00 83.06 305 GLU A O 1
ATOM 2583 N N . ASN A 1 306 ? 27.389 -18.190 -37.369 1.00 86.31 306 ASN A N 1
ATOM 2584 C CA . ASN A 1 306 ? 28.302 -19.321 -37.202 1.00 86.31 306 ASN A CA 1
ATOM 2585 C C . ASN A 1 306 ? 27.677 -20.495 -36.429 1.00 86.31 306 ASN A C 1
ATOM 2587 O O . ASN A 1 306 ? 28.378 -21.456 -36.101 1.00 86.31 306 ASN A O 1
ATOM 2591 N N . LEU A 1 307 ? 26.375 -20.440 -36.118 1.00 83.50 307 LEU A N 1
ATOM 2592 C CA . LEU A 1 307 ? 25.678 -21.566 -35.501 1.00 83.50 307 LEU A CA 1
ATOM 2593 C C . LEU A 1 307 ? 25.494 -22.706 -36.504 1.00 83.50 307 LEU A C 1
ATOM 2595 O O . LEU A 1 307 ? 25.139 -22.509 -37.663 1.00 83.50 307 LEU A O 1
ATOM 2599 N N . ASP A 1 308 ? 25.681 -23.922 -36.007 1.00 81.19 308 ASP A N 1
ATOM 2600 C CA . ASP A 1 308 ? 25.390 -25.147 -36.740 1.00 81.19 308 ASP A CA 1
ATOM 2601 C C . ASP A 1 308 ? 23.868 -25.312 -36.885 1.00 81.19 308 ASP A C 1
ATOM 2603 O O . ASP A 1 308 ? 23.153 -25.473 -35.894 1.00 81.19 308 ASP A O 1
ATOM 2607 N N . CYS A 1 309 ? 23.360 -25.259 -38.117 1.00 77.25 309 CYS A N 1
ATOM 2608 C CA . CYS A 1 309 ? 21.923 -25.260 -38.390 1.00 77.25 309 CYS A CA 1
ATOM 2609 C C . CYS A 1 309 ? 21.218 -26.587 -38.058 1.00 77.25 309 CYS A C 1
ATOM 2611 O O . CYS A 1 309 ? 19.988 -26.615 -37.977 1.00 77.25 309 CYS A O 1
ATOM 2613 N N . GLU A 1 310 ? 21.966 -27.669 -37.826 1.00 78.12 310 GLU A N 1
ATOM 2614 C CA . GLU A 1 310 ? 21.410 -28.961 -37.412 1.00 78.12 310 GLU A CA 1
ATOM 2615 C C . GLU A 1 310 ? 21.184 -29.051 -35.892 1.00 78.12 310 GLU A C 1
ATOM 2617 O O . GLU A 1 310 ? 20.520 -29.973 -35.409 1.00 78.12 310 GLU A O 1
ATOM 2622 N N . LYS A 1 311 ? 21.700 -28.088 -35.117 1.00 77.50 311 LYS A N 1
ATOM 2623 C CA . LYS A 1 311 ? 21.595 -28.053 -33.653 1.00 77.50 311 LYS A CA 1
ATOM 2624 C C . LYS A 1 311 ? 20.582 -27.016 -33.177 1.00 77.50 311 LYS A C 1
ATOM 2626 O O . LYS A 1 311 ? 20.313 -26.011 -33.822 1.00 77.50 311 LYS A O 1
ATOM 2631 N N . GLN A 1 312 ? 20.023 -27.275 -31.997 1.00 76.00 312 GLN A N 1
ATOM 2632 C CA . GLN A 1 312 ? 19.102 -26.369 -31.313 1.00 76.00 312 GLN A CA 1
ATOM 2633 C C . GLN A 1 312 ? 19.837 -25.631 -30.197 1.00 76.00 312 GLN A C 1
ATOM 2635 O O . GLN A 1 312 ? 20.389 -26.268 -29.292 1.00 76.00 312 GLN A O 1
ATOM 2640 N N . TYR A 1 313 ? 19.802 -24.300 -30.249 1.00 75.75 313 TYR A N 1
ATOM 2641 C CA . TYR A 1 313 ? 20.473 -23.432 -29.284 1.00 75.75 313 TYR A CA 1
ATOM 2642 C C . TYR A 1 313 ? 19.477 -22.613 -28.465 1.00 75.75 313 TYR A C 1
ATOM 2644 O O . TYR A 1 313 ? 18.465 -22.125 -28.972 1.00 75.75 313 TYR A O 1
ATOM 2652 N N . GLU A 1 314 ? 19.797 -22.411 -27.191 1.00 78.38 314 GLU A N 1
ATOM 2653 C CA . GLU A 1 314 ? 19.165 -21.390 -26.358 1.00 78.38 314 GLU A CA 1
ATOM 2654 C C . GLU A 1 314 ? 20.200 -20.332 -25.981 1.00 78.38 314 GLU A C 1
ATOM 2656 O O . GLU A 1 314 ? 21.186 -20.630 -25.303 1.00 78.38 314 GLU A O 1
ATOM 2661 N N . ILE A 1 315 ? 19.983 -19.096 -26.430 1.00 79.44 315 ILE A N 1
ATOM 2662 C CA . ILE A 1 315 ? 20.829 -17.957 -26.075 1.00 79.44 315 ILE A CA 1
ATOM 2663 C C . ILE A 1 315 ? 20.177 -17.233 -24.901 1.00 79.44 315 ILE A C 1
ATOM 2665 O O . ILE A 1 315 ? 19.049 -16.751 -25.000 1.00 79.44 315 ILE A O 1
ATOM 2669 N N . ILE A 1 316 ? 20.898 -17.168 -23.790 1.00 77.50 316 ILE A N 1
ATOM 2670 C CA . ILE A 1 316 ? 20.469 -16.579 -22.526 1.00 77.50 316 ILE A CA 1
ATOM 2671 C C . ILE A 1 316 ? 21.295 -15.317 -22.318 1.00 77.50 316 ILE A C 1
ATOM 2673 O O . ILE A 1 316 ? 22.509 -15.398 -22.143 1.00 77.50 316 ILE A O 1
ATOM 2677 N N . ILE A 1 317 ? 20.652 -14.152 -22.336 1.00 77.19 317 ILE A N 1
ATOM 2678 C CA . ILE A 1 317 ? 21.352 -12.870 -22.208 1.00 77.19 317 ILE A CA 1
ATOM 2679 C C . ILE A 1 317 ? 20.921 -12.181 -20.922 1.00 77.19 317 ILE A C 1
ATOM 2681 O O . ILE A 1 317 ? 19.753 -11.830 -20.745 1.00 77.19 317 ILE A O 1
ATOM 2685 N N . PHE A 1 318 ? 21.888 -11.975 -20.039 1.00 75.00 318 PHE A N 1
ATOM 2686 C CA . PHE A 1 318 ? 21.732 -11.260 -18.788 1.00 75.00 318 PHE A CA 1
ATOM 2687 C C . PHE A 1 318 ? 22.087 -9.792 -18.957 1.00 75.00 318 PHE A C 1
ATOM 2689 O O . PHE A 1 318 ? 23.224 -9.464 -19.299 1.00 75.00 318 PHE A O 1
ATOM 2696 N N . VAL A 1 319 ? 21.118 -8.916 -18.701 1.00 73.38 319 VAL A N 1
ATOM 2697 C CA . VAL A 1 319 ? 21.271 -7.469 -18.885 1.00 73.38 319 VAL A CA 1
ATOM 2698 C C . VAL A 1 319 ? 20.862 -6.680 -17.650 1.00 73.38 319 VAL A C 1
ATOM 2700 O O . VAL A 1 319 ? 20.025 -7.124 -16.872 1.00 73.38 319 VAL A O 1
ATOM 2703 N N . ASN A 1 320 ? 21.441 -5.500 -17.455 1.00 67.38 320 ASN A N 1
ATOM 2704 C CA . ASN A 1 320 ? 21.076 -4.597 -16.357 1.00 67.38 320 ASN A CA 1
ATOM 2705 C C . ASN A 1 320 ? 19.849 -3.719 -16.669 1.00 67.38 320 ASN A C 1
ATOM 2707 O O . ASN A 1 320 ? 19.202 -3.248 -15.738 1.00 67.38 320 ASN A O 1
ATOM 2711 N N . ASP A 1 321 ? 19.523 -3.493 -17.946 1.00 65.25 321 ASP A N 1
ATOM 2712 C CA . ASP A 1 321 ? 18.398 -2.650 -18.364 1.00 65.25 321 ASP A CA 1
ATOM 2713 C C . ASP A 1 321 ? 17.780 -3.143 -19.685 1.00 65.25 321 ASP A C 1
ATOM 2715 O O . ASP A 1 321 ? 18.444 -3.209 -20.718 1.00 65.25 321 ASP A O 1
ATOM 2719 N N . PHE A 1 322 ? 16.485 -3.477 -19.662 1.00 61.53 322 PHE A N 1
ATOM 2720 C CA . PHE A 1 322 ? 15.734 -3.893 -20.851 1.00 61.53 322 PHE A CA 1
ATOM 2721 C C . PHE A 1 322 ? 15.320 -2.750 -21.767 1.00 61.53 322 PHE A C 1
ATOM 2723 O O . PHE A 1 322 ? 15.003 -2.990 -22.931 1.00 61.53 322 PHE A O 1
ATOM 2730 N N . SER A 1 323 ? 15.240 -1.528 -21.246 1.00 58.34 323 SER A N 1
ATOM 2731 C CA . SER A 1 323 ? 14.698 -0.386 -21.982 1.00 58.34 323 SER A CA 1
ATOM 2732 C C . SER A 1 323 ? 15.591 0.057 -23.141 1.00 58.34 323 SER A C 1
ATOM 2734 O O . SER A 1 323 ? 15.113 0.719 -24.057 1.00 58.34 323 SER A O 1
ATOM 2736 N N . ILE A 1 324 ? 16.859 -0.355 -23.112 1.00 62.22 324 ILE A N 1
ATOM 2737 C CA . ILE A 1 324 ? 17.897 -0.007 -24.088 1.00 62.22 324 ILE A CA 1
ATOM 2738 C C . ILE A 1 324 ? 18.016 -1.090 -25.181 1.00 62.22 324 ILE A C 1
ATOM 2740 O O . ILE A 1 324 ? 18.703 -0.906 -26.185 1.00 62.22 324 ILE A O 1
ATOM 2744 N N . ILE A 1 325 ? 17.322 -2.223 -25.020 1.00 66.62 325 ILE A N 1
ATOM 2745 C CA . ILE A 1 325 ? 17.298 -3.289 -26.021 1.00 66.62 325 ILE A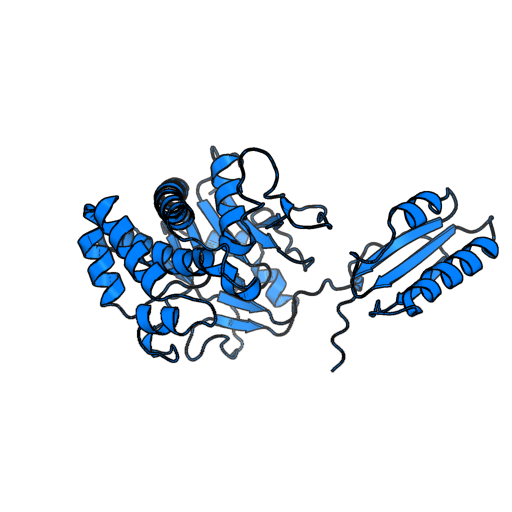 CA 1
ATOM 2746 C C . ILE A 1 325 ? 16.359 -2.908 -27.166 1.00 66.62 325 ILE A C 1
ATOM 2748 O O . ILE A 1 325 ? 15.162 -2.691 -26.958 1.00 66.62 325 ILE A O 1
ATOM 2752 N N . ASP A 1 326 ? 16.891 -2.922 -28.386 1.00 68.94 326 ASP A N 1
ATOM 2753 C CA . ASP A 1 326 ? 16.108 -2.822 -29.612 1.00 68.94 326 ASP A CA 1
ATOM 2754 C C . ASP A 1 326 ? 15.317 -4.121 -29.830 1.00 68.94 326 ASP A C 1
ATOM 2756 O O . ASP A 1 326 ? 15.814 -5.117 -30.359 1.00 68.94 326 ASP A O 1
ATOM 2760 N N . LYS A 1 327 ? 14.064 -4.129 -29.375 1.00 63.12 327 LYS A N 1
ATOM 2761 C CA . LYS A 1 327 ? 13.185 -5.298 -29.486 1.00 63.12 327 LYS A CA 1
ATOM 2762 C C . LYS A 1 327 ? 12.892 -5.680 -30.936 1.00 63.12 327 LYS A C 1
ATOM 2764 O O . LYS A 1 327 ? 12.654 -6.864 -31.183 1.00 63.12 327 LYS A O 1
ATOM 2769 N N . ASP A 1 328 ? 12.928 -4.731 -31.869 1.00 64.62 328 ASP A N 1
ATOM 2770 C CA . ASP A 1 328 ? 12.626 -4.994 -33.273 1.00 64.62 328 ASP A CA 1
ATOM 2771 C C . ASP A 1 328 ? 13.761 -5.809 -33.898 1.00 64.62 328 ASP A C 1
ATOM 2773 O O . ASP A 1 328 ? 13.495 -6.861 -34.489 1.00 64.62 328 ASP A O 1
ATOM 2777 N N . TYR A 1 329 ? 15.018 -5.435 -33.629 1.00 68.44 329 TYR A N 1
ATOM 2778 C CA . TYR A 1 329 ? 16.203 -6.215 -34.012 1.00 68.44 329 TYR A CA 1
ATOM 2779 C C . TYR A 1 329 ? 16.119 -7.676 -33.539 1.00 68.44 329 TYR A C 1
ATOM 2781 O O . TYR A 1 329 ? 16.326 -8.616 -34.306 1.00 68.44 329 TYR A O 1
ATOM 2789 N N . PHE A 1 330 ? 15.742 -7.898 -32.280 1.00 66.06 330 PHE A N 1
ATOM 2790 C CA . PHE A 1 330 ? 15.654 -9.252 -31.725 1.00 66.06 330 PHE A CA 1
ATOM 2791 C C . PHE A 1 330 ? 14.433 -10.043 -32.186 1.00 66.06 330 PHE A C 1
ATOM 2793 O O . PHE A 1 330 ? 14.477 -11.275 -32.219 1.00 66.06 330 PHE A O 1
ATOM 2800 N N . SER A 1 331 ? 13.346 -9.362 -32.544 1.00 62.56 331 SER A N 1
ATOM 2801 C CA . SER A 1 331 ? 12.177 -10.011 -33.135 1.00 62.56 331 SER A CA 1
ATOM 2802 C C . SER A 1 331 ? 12.483 -10.560 -34.532 1.00 62.56 331 SER A C 1
ATOM 2804 O O . SER A 1 331 ? 12.079 -11.680 -34.836 1.00 62.56 331 SER A O 1
ATOM 2806 N N . LEU A 1 332 ? 13.276 -9.825 -35.323 1.00 60.94 332 LEU A N 1
ATOM 2807 C CA . LEU A 1 332 ? 13.746 -10.221 -36.655 1.00 60.94 332 LEU A CA 1
ATOM 2808 C C . LEU A 1 332 ? 14.668 -11.443 -36.616 1.00 60.94 332 LEU A C 1
ATOM 2810 O O . LEU A 1 332 ? 14.678 -12.247 -37.542 1.00 60.94 332 LEU A O 1
ATOM 2814 N N . ILE A 1 333 ? 15.427 -11.592 -35.534 1.00 65.38 333 ILE A N 1
ATOM 2815 C CA . ILE A 1 333 ? 16.419 -12.658 -35.381 1.00 65.38 333 ILE A CA 1
ATOM 2816 C C . ILE A 1 333 ? 15.799 -13.993 -34.948 1.00 65.38 333 ILE A C 1
ATOM 2818 O O . ILE A 1 333 ? 16.420 -15.041 -35.125 1.00 65.38 333 ILE A O 1
ATOM 2822 N N . LYS A 1 334 ? 14.579 -14.009 -34.399 1.00 58.69 334 LYS A N 1
ATOM 2823 C CA . LYS A 1 334 ? 13.942 -15.260 -33.959 1.00 58.69 334 LYS A CA 1
ATOM 2824 C C . LYS A 1 334 ? 13.696 -16.197 -35.147 1.00 58.69 334 LYS A C 1
ATOM 2826 O O . LYS A 1 334 ? 12.855 -15.928 -35.999 1.00 58.69 334 LYS A O 1
ATOM 2831 N N . SER A 1 335 ? 14.397 -17.330 -35.161 1.00 61.12 335 SER A N 1
ATOM 2832 C CA . SER A 1 335 ? 14.286 -18.360 -36.196 1.00 61.12 335 SER A CA 1
ATOM 2833 C C . SER A 1 335 ? 13.760 -19.684 -35.628 1.00 61.12 335 SER A C 1
ATOM 2835 O O . SER A 1 335 ? 13.687 -19.881 -34.418 1.00 61.12 335 SER A O 1
ATOM 2837 N N . LYS A 1 336 ? 13.430 -20.635 -36.509 1.00 51.19 336 LYS A N 1
ATOM 2838 C CA . LYS A 1 336 ? 12.975 -21.987 -36.137 1.00 51.19 336 LYS A CA 1
ATOM 2839 C C . LYS A 1 336 ? 14.042 -22.818 -35.391 1.00 51.19 336 LYS A C 1
ATOM 2841 O O . LYS A 1 336 ? 13.708 -23.861 -34.835 1.00 51.19 336 LYS A O 1
ATOM 2846 N N . TYR A 1 337 ? 15.306 -22.388 -35.396 1.00 53.03 337 TYR A N 1
ATOM 2847 C CA . TYR A 1 337 ? 16.454 -23.195 -34.960 1.00 53.03 337 TYR A CA 1
ATOM 2848 C C . TYR A 1 337 ? 17.084 -22.750 -33.629 1.00 53.03 337 TYR A C 1
ATOM 2850 O O . TYR A 1 337 ? 17.946 -23.446 -33.095 1.00 53.03 337 TYR A O 1
ATOM 2858 N N . PHE A 1 338 ? 16.660 -21.618 -33.061 1.00 66.94 338 PHE A N 1
ATOM 2859 C CA . PHE A 1 338 ? 17.153 -21.160 -31.762 1.00 66.94 338 PHE A CA 1
ATOM 2860 C C . PHE A 1 338 ? 16.167 -20.217 -31.066 1.00 66.94 338 PHE A C 1
ATOM 2862 O O . PHE A 1 338 ? 15.448 -19.448 -31.704 1.00 66.94 338 PHE A O 1
ATOM 2869 N N . ASN A 1 339 ? 16.177 -20.249 -29.733 1.00 61.94 339 ASN A N 1
ATOM 2870 C CA . ASN A 1 339 ? 15.411 -19.339 -28.884 1.00 61.94 339 ASN A CA 1
ATOM 2871 C C . ASN A 1 339 ? 16.350 -18.354 -28.182 1.00 61.94 339 ASN A C 1
ATOM 2873 O O . ASN A 1 339 ? 17.366 -18.756 -27.618 1.00 61.94 339 ASN A O 1
ATOM 2877 N N . ILE A 1 340 ? 15.985 -17.070 -28.182 1.00 58.72 340 ILE A N 1
ATOM 2878 C CA . ILE A 1 340 ? 16.676 -16.032 -27.409 1.00 58.72 340 ILE A CA 1
ATOM 2879 C C . ILE A 1 340 ? 15.797 -15.666 -26.219 1.00 58.72 340 ILE A C 1
ATOM 2881 O O . ILE A 1 340 ? 14.685 -15.159 -26.395 1.00 58.72 340 ILE A O 1
ATOM 2885 N N . ASN A 1 341 ? 16.319 -15.915 -25.022 1.00 60.81 341 ASN A N 1
ATOM 2886 C CA . ASN A 1 341 ? 15.707 -15.557 -23.756 1.00 60.81 341 ASN A CA 1
ATOM 2887 C C . ASN A 1 341 ? 16.560 -14.493 -23.077 1.00 60.81 341 ASN A C 1
ATOM 2889 O O . ASN A 1 341 ? 17.771 -14.644 -22.917 1.00 60.81 341 ASN A O 1
ATOM 2893 N N . PHE A 1 342 ? 15.916 -13.417 -22.648 1.00 54.25 342 PHE A N 1
ATOM 2894 C CA . PHE A 1 342 ? 16.595 -12.395 -21.882 1.00 54.25 342 PHE A CA 1
ATOM 2895 C C . PHE A 1 342 ? 16.164 -12.421 -20.430 1.00 54.25 342 PHE A C 1
ATOM 2897 O O . PHE A 1 342 ? 14.981 -12.575 -20.121 1.00 54.25 342 PHE A O 1
ATOM 2904 N N . PHE A 1 343 ? 17.115 -12.139 -19.552 1.00 55.06 343 PHE A N 1
ATOM 2905 C CA . PHE A 1 343 ? 16.876 -12.003 -18.128 1.00 55.06 343 PHE A CA 1
ATOM 2906 C C . PHE A 1 343 ? 17.529 -10.719 -17.624 1.00 55.06 343 PHE A C 1
ATOM 2908 O O . PHE A 1 343 ? 18.633 -10.367 -18.035 1.00 55.06 343 PHE A O 1
ATOM 2915 N N . ILE A 1 344 ? 16.852 -10.014 -16.717 1.00 47.62 344 ILE A N 1
ATOM 2916 C CA . ILE A 1 344 ? 17.511 -8.943 -15.971 1.00 47.62 344 ILE A CA 1
ATOM 2917 C C . ILE A 1 344 ? 18.426 -9.590 -14.939 1.00 47.62 344 ILE A C 1
ATOM 2919 O O . ILE A 1 344 ? 17.970 -10.411 -14.143 1.00 47.62 344 ILE A O 1
ATOM 2923 N N . LEU A 1 345 ? 19.686 -9.167 -14.915 1.00 46.91 345 LEU A N 1
ATOM 2924 C CA . LEU A 1 345 ? 20.559 -9.363 -13.770 1.00 46.91 345 LEU A CA 1
ATOM 2925 C C . LEU A 1 345 ? 20.761 -8.011 -13.101 1.00 46.91 345 LEU A C 1
ATOM 2927 O O . LEU A 1 345 ? 21.432 -7.126 -13.634 1.00 46.91 345 LEU A O 1
ATOM 2931 N N . ILE A 1 346 ? 20.187 -7.857 -11.912 1.00 41.31 346 ILE A N 1
ATOM 2932 C CA . ILE A 1 346 ? 20.568 -6.773 -11.013 1.00 41.31 346 ILE A CA 1
ATOM 2933 C C . ILE A 1 346 ? 21.881 -7.230 -10.365 1.00 41.31 346 ILE A C 1
ATOM 2935 O O . ILE A 1 346 ? 21.899 -7.807 -9.284 1.00 41.31 346 ILE A O 1
ATOM 2939 N N . LEU A 1 347 ? 23.001 -7.051 -11.076 1.00 31.66 347 LEU A N 1
ATOM 2940 C CA . LEU A 1 347 ? 24.323 -7.182 -10.466 1.00 31.66 347 LEU A CA 1
ATOM 2941 C C . LEU A 1 347 ? 24.487 -6.023 -9.486 1.00 31.66 347 LEU A C 1
ATOM 2943 O O . LEU A 1 347 ? 24.802 -4.902 -9.886 1.00 31.66 347 LEU A O 1
ATOM 2947 N N . ILE A 1 348 ? 24.285 -6.298 -8.199 1.00 26.98 348 ILE A N 1
ATOM 2948 C CA . ILE A 1 348 ? 24.856 -5.466 -7.144 1.00 26.98 348 ILE A CA 1
ATOM 2949 C C . ILE A 1 348 ? 26.366 -5.701 -7.223 1.00 26.98 348 ILE A C 1
ATOM 2951 O O . ILE A 1 348 ? 26.880 -6.688 -6.700 1.00 26.98 348 ILE A O 1
ATOM 2955 N N . PHE A 1 349 ? 27.076 -4.833 -7.944 1.00 23.75 349 PHE A N 1
ATOM 2956 C CA . PHE A 1 349 ? 28.502 -4.670 -7.691 1.00 23.75 349 PHE A CA 1
ATOM 2957 C C . PHE A 1 349 ? 28.635 -4.146 -6.256 1.00 23.75 349 PHE A C 1
ATOM 2959 O O . PHE A 1 349 ? 27.984 -3.160 -5.906 1.00 23.75 349 PHE A O 1
ATOM 2966 N N . CYS A 1 350 ? 29.385 -4.891 -5.440 1.00 28.86 350 CYS A N 1
ATOM 2967 C CA . CYS A 1 350 ? 29.729 -4.564 -4.058 1.00 28.86 350 CYS A CA 1
ATOM 2968 C C . CYS A 1 350 ? 30.307 -3.157 -3.900 1.00 28.86 350 CYS A C 1
ATOM 2970 O O . CYS A 1 350 ? 31.043 -2.720 -4.817 1.00 28.86 350 CYS A O 1
#

Radius of gyration: 23.1 Å; chains: 1; bounding box: 49×52×58 Å

Sequence (350 aa):
MNVKIFVSYKYLSYIFKSDLIIPIQTGCALSNQKFDNMLRDDKGKNISCLNEKYCELTAQYWVWKNYNLENLDYIGFMHHRRHFLFYNFTEKKSTWLYKSRFKRFKQIDYNYKNNFNNNIILKQIDDNDIILPCGYDAKYFPHGKIRNNYGAIKGQHIENYDLMIDIVLKKYPHFKKAINLFIENNIMYVCNMYIMRKVLFVEYSNFLFSILKELDDLIDSSVYAKEDMRFLGYLGECLLTIFITYKQIHGVKIKEMEISFLENTDIDISQCSFSNSSYKIVLFHKFEAGFYNFALYVCLQSILENLDCEKQYEIIIFVNDFSIIDKDYFSLIKSKYFNINFFILILIFC

Foldseek 3Di:
DAAAEEAEDQDDFDDQDAPRYAYEYALVVVDPDDDPRHHYLPDDDFDRPLCLAQPRCRVLLSCLPPNDCPPHFKYWYHYLFKFFQLDDDPDDFDAPQPPFLAGEDAADDPSNSVSRYPVSVVVVVPPAQKEAAFWDQLCSQPQRFLLRSQCPPPLGHSVLLVLLLVLCCVVPVVLVVLVVCLRVGRTWRPDLTMMGTPVLSNVLSCQLCVSLVVSVVPDPCVPTDSNNSHHSNSVSRSSVSSSVSSVVVVPGGYHHTRMYGYNHRHPPCVPDDDDPFPAEAEEEDEDDPDDCVVVVVVVVVVCLVPDDQVGAYEYEYEYQDPVPDPVVSVVVSDDPRYHYHYDYDPPPPD

Organism: NCBI:txid32022

InterPro domains:
  IPR025536 Domain of unknown function DUF4422 [PF14393] (5-247)

Secondary structure (DSSP, 8-state):
--EEEEEEESS--PPPP-TTEEEEESSGGG-S---TTSEETTSSS--GGGHHHHTTHHHHHHHHHHS--TT-SEEEEEETTEEE--S---S---BSSTTSSEEEESS--HHHHHTT-HHHHHHHHTT-SEEEEPPEEGGGSTTSSHHHHHHHSTT--HHHHHHHHHHHHHH-GGGHHHHHHHHHS-EE-GGG-EEEEHHHHHHHHHHHHHHHHHHHHHS-GGGS-GGGTTHHHHHHHHHHHHHHHHHHHTT--EEEE-EEEES-----GGGS-----SEEEEEEE---SSGGGHHHHHHHHHHHHTS-TTS-EEEEEEES-STTS-HHHHHHH-BTTEEEEEEE------

pLDDT: mean 87.53, std 14.61, range [23.75, 98.88]